Protein AF-A0A939RY23-F1 (afdb_monomer_lite)

Sequence (230 aa):
MSEILSWTFQPERAWYDGRAVAESVKTLAWRYSVCADPFPQTLTEREAGDALRQRIDSVTNELSDRVAFGGENLVVTQAMNQLRIQPFTTRRTSYIEGRTKDQQEWYAKKSQFNRNRSYTWRVILILTEILAVTLALGRLIGDWPVDLAGLLGAAIAAGAAWVAVKQYSPLASAYSVAAKELAIQADKLRGVDESSWSMVVADAEEAISREHTTWLASRTGLARRHNQTG

InterPro domains:
  IPR040884 SMODS and SLOG-associating 2TM effector domain 1 [PF18181] (95-215)
  IPR041116 SMODS and SLOG-associating 2TM effector domain 3 [NF033610] (3-103)
  IPR041116 SMODS and SLOG-associating 2TM effector domain 3 [PF18184] (2-92)

Structure (mmCIF, N/CA/C/O backbone):
data_AF-A0A939RY23-F1
#
_entry.id   AF-A0A939RY23-F1
#
loop_
_atom_site.group_PDB
_atom_site.id
_atom_site.type_symbol
_atom_site.label_atom_id
_atom_site.label_alt_id
_atom_site.label_comp_id
_atom_site.label_asym_id
_atom_site.label_entity_id
_atom_site.label_seq_id
_atom_site.pdbx_PDB_ins_code
_atom_site.Cartn_x
_atom_site.Cartn_y
_atom_site.Cartn_z
_atom_site.occupancy
_atom_site.B_iso_or_equiv
_atom_site.auth_seq_id
_atom_site.auth_comp_id
_atom_site.auth_asym_id
_atom_site.auth_atom_id
_atom_site.pdbx_PDB_model_num
ATOM 1 N N . MET A 1 1 ? -8.304 -6.877 -34.532 1.00 40.16 1 MET A N 1
ATOM 2 C CA . MET A 1 1 ? -8.873 -7.991 -33.730 1.00 40.16 1 MET A CA 1
ATOM 3 C C . MET A 1 1 ? -8.669 -7.809 -32.216 1.00 40.16 1 MET A C 1
ATOM 5 O O . MET A 1 1 ? -9.543 -8.213 -31.465 1.00 40.16 1 MET A O 1
ATOM 9 N N . SER A 1 2 ? -7.597 -7.136 -31.757 1.00 47.47 2 SER A N 1
ATOM 10 C CA . SER A 1 2 ? -7.386 -6.787 -30.332 1.00 47.47 2 SER A CA 1
ATOM 11 C C . SER A 1 2 ? -8.371 -5.746 -29.764 1.00 47.47 2 SER A C 1
ATOM 13 O O . SER A 1 2 ? -8.615 -5.745 -28.564 1.00 47.47 2 SER A O 1
ATOM 15 N N . GLU A 1 3 ? -8.951 -4.877 -30.600 1.00 42.81 3 GLU A N 1
ATOM 16 C CA . GLU A 1 3 ? -9.904 -3.831 -30.170 1.00 42.81 3 GLU A CA 1
ATOM 17 C C . GLU A 1 3 ? -11.344 -4.332 -29.977 1.00 42.81 3 GLU A C 1
ATOM 19 O O . GLU A 1 3 ? -12.119 -3.712 -29.262 1.00 42.81 3 GLU A O 1
ATOM 24 N N . ILE A 1 4 ? -11.713 -5.469 -30.576 1.00 48.19 4 ILE A N 1
ATOM 25 C CA . ILE A 1 4 ? -13.069 -6.035 -30.447 1.00 48.19 4 ILE A CA 1
ATOM 26 C C . ILE A 1 4 ? -13.176 -6.835 -29.134 1.00 48.19 4 ILE A C 1
ATOM 28 O O . ILE A 1 4 ? -14.196 -6.783 -28.455 1.00 48.19 4 ILE A O 1
ATOM 32 N N . LEU A 1 5 ? -12.090 -7.495 -28.708 1.00 41.91 5 LEU A N 1
ATOM 33 C CA . LEU A 1 5 ? -12.032 -8.237 -27.440 1.00 41.91 5 LEU A CA 1
ATOM 34 C C . LEU A 1 5 ? -12.050 -7.330 -26.196 1.00 41.91 5 LEU A C 1
ATOM 36 O O . LEU A 1 5 ? -12.628 -7.717 -25.181 1.00 41.91 5 LEU A O 1
ATOM 40 N N . SER A 1 6 ? -11.476 -6.122 -26.273 1.00 42.53 6 SER A N 1
ATOM 41 C CA . SER A 1 6 ? -11.464 -5.157 -25.158 1.00 42.53 6 SER A CA 1
ATOM 42 C C . SER A 1 6 ? -12.829 -4.512 -24.885 1.00 42.53 6 SER A C 1
ATOM 44 O O . SER A 1 6 ? -13.028 -3.915 -23.824 1.00 42.53 6 SER A O 1
ATOM 46 N N . TRP A 1 7 ? -13.776 -4.636 -25.820 1.00 44.03 7 TRP A N 1
ATOM 47 C CA . TRP A 1 7 ? -15.134 -4.112 -25.674 1.00 44.03 7 TRP A CA 1
ATOM 48 C C . TRP A 1 7 ? -16.077 -5.095 -24.977 1.00 44.03 7 TRP A C 1
ATOM 50 O O . TRP A 1 7 ? -16.951 -4.676 -24.224 1.00 44.03 7 TRP A O 1
ATOM 60 N N . THR A 1 8 ? -15.869 -6.398 -25.168 1.00 52.66 8 THR A N 1
ATOM 61 C CA . THR A 1 8 ? -16.740 -7.443 -24.607 1.00 52.66 8 THR A CA 1
ATOM 62 C C . THR A 1 8 ? -16.280 -7.973 -23.251 1.00 52.66 8 THR A C 1
ATOM 64 O O . THR A 1 8 ? -17.100 -8.474 -22.491 1.00 52.66 8 THR A O 1
ATOM 67 N N . PHE A 1 9 ? -14.997 -7.831 -22.905 1.00 52.34 9 PHE A N 1
ATOM 68 C CA . PHE A 1 9 ? -14.469 -8.213 -21.597 1.00 52.34 9 PHE A CA 1
ATOM 69 C C . PHE A 1 9 ? -13.519 -7.123 -21.102 1.00 52.34 9 PHE A C 1
ATOM 71 O O . PHE A 1 9 ? -12.523 -6.817 -21.752 1.00 52.34 9 PHE A O 1
ATOM 78 N N . GLN A 1 10 ? -13.802 -6.550 -19.931 1.00 57.84 10 GLN A N 1
ATOM 79 C CA . GLN A 1 10 ? -12.898 -5.629 -19.234 1.00 57.84 10 GLN A CA 1
ATOM 80 C C . GLN A 1 10 ? -12.240 -6.351 -18.047 1.00 57.84 10 GLN A C 1
ATOM 82 O O . GLN A 1 10 ? -12.510 -6.003 -16.894 1.00 57.84 10 GLN A O 1
ATOM 87 N N . PRO A 1 11 ? -11.382 -7.364 -18.290 1.00 65.69 11 PRO A N 1
ATOM 88 C CA . PRO A 1 11 ? -10.767 -8.151 -17.223 1.00 65.69 11 PRO A CA 1
ATOM 89 C C . PRO A 1 11 ? -9.916 -7.277 -16.296 1.00 65.69 11 PRO A C 1
ATOM 91 O O . PRO A 1 11 ? -9.838 -7.543 -15.102 1.00 65.69 11 PRO A O 1
ATOM 94 N N . GLU A 1 12 ? -9.339 -6.189 -16.815 1.00 68.12 12 GLU A N 1
ATOM 95 C CA . GLU A 1 12 ? -8.608 -5.205 -16.012 1.00 68.12 12 GLU A CA 1
ATOM 96 C C . GLU A 1 12 ? -9.505 -4.492 -14.995 1.00 68.12 12 GLU A C 1
ATOM 98 O O . GLU A 1 12 ? -9.076 -4.266 -13.864 1.00 68.12 12 GLU A O 1
ATOM 103 N N . ARG A 1 13 ? -10.753 -4.169 -15.369 1.00 68.75 13 ARG A N 1
ATOM 104 C CA . ARG A 1 13 ? -11.715 -3.540 -14.455 1.00 68.75 13 ARG A CA 1
ATOM 105 C C . ARG A 1 13 ? -12.245 -4.535 -13.434 1.00 68.75 13 ARG A C 1
ATOM 107 O O . ARG A 1 13 ? -12.280 -4.196 -12.265 1.00 68.75 13 ARG A O 1
ATOM 114 N N . ALA A 1 14 ? -12.553 -5.766 -13.838 1.00 70.75 14 ALA A N 1
ATOM 115 C CA . ALA A 1 14 ? -12.972 -6.812 -12.901 1.00 70.75 14 ALA A CA 1
ATOM 116 C C . ALA A 1 14 ? -11.868 -7.155 -11.880 1.00 70.75 14 ALA A C 1
ATOM 118 O O . ALA A 1 14 ? -12.134 -7.277 -10.686 1.00 70.75 14 ALA A O 1
ATOM 119 N N . TRP A 1 15 ? -10.608 -7.248 -12.323 1.00 73.25 15 TRP A N 1
ATOM 120 C CA . TRP A 1 15 ? -9.461 -7.430 -11.428 1.00 73.25 15 TRP A CA 1
ATOM 121 C C . TRP A 1 15 ? -9.279 -6.242 -10.472 1.00 73.25 15 TRP A C 1
ATOM 123 O O . TRP A 1 15 ? -8.970 -6.430 -9.295 1.00 73.25 15 TRP A O 1
ATOM 133 N N . TYR A 1 16 ? -9.485 -5.020 -10.969 1.00 72.75 16 TYR A N 1
ATOM 134 C CA . TYR A 1 16 ? -9.445 -3.801 -10.165 1.00 72.75 16 TYR A CA 1
ATOM 135 C C . TYR A 1 16 ? -10.552 -3.770 -9.106 1.00 72.75 16 TYR A C 1
ATOM 137 O O . TYR A 1 16 ? -10.242 -3.605 -7.926 1.00 72.75 16 TYR A O 1
ATOM 145 N N . ASP A 1 17 ? -11.802 -3.962 -9.523 1.00 76.94 17 ASP A N 1
ATOM 146 C CA . ASP A 1 17 ? -12.981 -3.974 -8.661 1.00 76.94 17 ASP A CA 1
ATOM 147 C C . ASP A 1 17 ? -12.790 -5.035 -7.558 1.00 76.94 17 ASP A C 1
ATOM 149 O O . ASP A 1 17 ? -12.940 -4.745 -6.372 1.00 76.94 17 ASP A O 1
ATOM 153 N N . GLY A 1 18 ? -12.298 -6.229 -7.916 1.00 80.25 18 GLY A N 1
ATOM 154 C CA . GLY A 1 18 ? -11.963 -7.281 -6.952 1.00 80.25 18 GLY A CA 1
ATOM 155 C C . GLY A 1 18 ? -10.857 -6.896 -5.960 1.00 80.25 18 GLY A C 1
ATOM 156 O O . GLY A 1 18 ? -10.970 -7.178 -4.765 1.00 80.25 18 GLY A O 1
ATOM 157 N N . ARG A 1 19 ? -9.792 -6.215 -6.410 1.00 82.06 19 ARG A N 1
ATOM 158 C CA . ARG A 1 19 ? -8.735 -5.715 -5.511 1.00 82.06 19 ARG A CA 1
ATOM 159 C C . ARG A 1 19 ? -9.274 -4.644 -4.560 1.00 82.06 19 ARG A C 1
ATOM 161 O O . ARG A 1 19 ? -8.900 -4.649 -3.391 1.00 82.06 19 ARG A O 1
ATOM 168 N N . ALA A 1 20 ? -10.117 -3.736 -5.050 1.00 81.69 20 ALA A N 1
ATOM 169 C CA . ALA A 1 20 ? -10.726 -2.697 -4.229 1.00 81.69 20 ALA A CA 1
ATOM 170 C C . ALA A 1 20 ? -11.585 -3.316 -3.116 1.00 81.69 20 ALA A C 1
ATOM 172 O O . ALA A 1 20 ? -11.387 -2.981 -1.950 1.00 81.69 20 ALA A O 1
ATOM 173 N N . VAL A 1 21 ? -12.430 -4.299 -3.452 1.00 84.19 21 VAL A N 1
ATOM 174 C CA . VAL A 1 21 ? -13.222 -5.059 -2.468 1.00 84.19 21 VAL A CA 1
ATOM 175 C C . VAL A 1 21 ? -12.325 -5.723 -1.435 1.00 84.19 21 VAL A C 1
ATOM 177 O O . VAL A 1 21 ? -12.548 -5.555 -0.239 1.00 84.19 21 VAL A O 1
ATOM 180 N N . ALA A 1 22 ? -11.291 -6.447 -1.868 1.00 85.88 22 ALA A N 1
ATOM 181 C CA . ALA A 1 22 ? -10.396 -7.147 -0.950 1.00 85.88 22 ALA A CA 1
ATOM 182 C C . ALA A 1 22 ? -9.725 -6.191 0.055 1.00 85.88 22 ALA A C 1
ATOM 184 O O . ALA A 1 22 ? -9.639 -6.504 1.244 1.00 85.88 22 ALA A O 1
ATOM 185 N N . GLU A 1 23 ? -9.289 -5.012 -0.396 1.00 86.62 23 GLU A N 1
ATOM 186 C CA . GLU A 1 23 ? -8.714 -3.990 0.484 1.00 86.62 23 GLU A CA 1
ATOM 187 C C . GLU A 1 23 ? -9.757 -3.395 1.438 1.00 86.62 23 GLU A C 1
ATOM 189 O O . GLU A 1 23 ? -9.484 -3.263 2.631 1.00 86.62 23 GLU A O 1
ATOM 194 N N . SER A 1 24 ? -10.977 -3.117 0.969 1.00 88.81 24 SER A N 1
ATOM 195 C CA . SER A 1 24 ? -12.076 -2.661 1.828 1.00 88.81 24 SER A CA 1
ATOM 196 C C . SER A 1 24 ? -12.431 -3.688 2.908 1.00 88.81 24 SER A C 1
ATOM 198 O O . SER A 1 24 ? -12.579 -3.323 4.076 1.00 88.81 24 SER A O 1
ATOM 200 N N . VAL A 1 25 ? -12.503 -4.977 2.557 1.00 90.25 25 VAL A N 1
ATOM 201 C CA . VAL A 1 25 ? -12.720 -6.068 3.519 1.00 90.25 25 VAL A CA 1
ATOM 202 C C . VAL A 1 25 ? -11.572 -6.134 4.529 1.00 90.25 25 VAL A C 1
ATOM 204 O O . VAL A 1 25 ? -11.824 -6.242 5.729 1.00 90.25 25 VAL A O 1
ATOM 207 N N . LYS A 1 26 ? -10.314 -5.999 4.083 1.00 91.69 26 LYS A N 1
ATOM 208 C CA . LYS A 1 26 ? -9.139 -5.973 4.970 1.00 91.69 26 LYS A CA 1
ATOM 209 C C . LYS A 1 26 ? -9.205 -4.810 5.966 1.00 91.69 26 LYS A C 1
ATOM 211 O O . LYS A 1 26 ? -8.986 -5.024 7.158 1.00 91.69 26 LYS A O 1
ATOM 216 N N . THR A 1 27 ? -9.546 -3.605 5.510 1.00 93.44 27 THR A N 1
ATOM 217 C CA . THR A 1 27 ? -9.751 -2.432 6.375 1.00 93.44 27 THR A CA 1
ATOM 218 C C . THR A 1 27 ? -10.861 -2.677 7.400 1.00 93.44 27 THR A C 1
ATOM 220 O O . THR A 1 27 ? -10.677 -2.408 8.588 1.00 93.44 27 THR A O 1
ATOM 223 N N . LEU A 1 28 ? -12.005 -3.221 6.976 1.00 93.81 28 LEU A N 1
ATOM 224 C CA . LEU A 1 28 ? -13.118 -3.527 7.879 1.00 93.81 28 LEU A CA 1
ATOM 225 C C . LEU A 1 28 ? -12.738 -4.584 8.926 1.00 93.81 28 LEU A C 1
ATOM 227 O O . LEU A 1 28 ? -13.057 -4.411 10.103 1.00 93.81 28 LEU A O 1
ATOM 231 N N . ALA A 1 29 ? -12.007 -5.627 8.529 1.00 94.38 29 ALA A N 1
ATOM 232 C CA . ALA A 1 29 ? -11.541 -6.675 9.433 1.00 94.38 29 ALA A CA 1
ATOM 233 C C . ALA A 1 29 ? -10.592 -6.132 10.513 1.00 94.38 29 ALA A C 1
ATOM 235 O O . ALA A 1 29 ? -10.735 -6.472 11.692 1.00 94.38 29 ALA A O 1
ATOM 236 N N . TRP A 1 30 ? -9.660 -5.244 10.149 1.00 96.06 30 TRP A N 1
ATOM 237 C CA . TRP A 1 30 ? -8.780 -4.597 11.125 1.00 96.06 30 TRP A CA 1
ATOM 238 C C . TRP A 1 30 ? -9.552 -3.693 12.078 1.00 96.06 30 TRP A C 1
ATOM 240 O O . TRP A 1 30 ? -9.410 -3.853 13.290 1.00 96.06 30 TRP A O 1
ATOM 250 N N . ARG A 1 31 ? -10.425 -2.819 11.558 1.00 95.56 31 ARG A N 1
ATOM 251 C CA . ARG A 1 31 ? -11.263 -1.920 12.375 1.00 95.56 31 ARG A CA 1
ATOM 252 C C . ARG A 1 31 ? -12.121 -2.699 13.373 1.00 95.56 31 ARG A C 1
ATOM 254 O O . ARG A 1 31 ? -12.170 -2.338 14.547 1.00 95.56 31 ARG A O 1
ATOM 261 N N . TYR A 1 32 ? -12.720 -3.806 12.931 1.00 95.75 32 TYR A N 1
ATOM 262 C CA . TYR A 1 32 ? -13.480 -4.718 13.787 1.00 95.75 32 TYR A CA 1
ATOM 263 C C . TYR A 1 32 ? -12.628 -5.288 14.928 1.00 95.75 32 TYR A C 1
ATOM 265 O O . TYR A 1 32 ? -13.021 -5.226 16.097 1.00 95.75 32 TYR A O 1
ATOM 273 N N . SER A 1 33 ? -11.449 -5.813 14.587 1.00 96.06 33 SER A N 1
ATOM 274 C CA . SER A 1 33 ? -10.579 -6.531 15.526 1.00 96.06 33 SER A CA 1
ATOM 275 C C . SER A 1 33 ? -9.992 -5.625 16.603 1.00 96.06 33 SER A C 1
ATOM 277 O O . SER A 1 33 ? -9.684 -6.083 17.697 1.00 96.06 33 SER A O 1
ATOM 279 N N . VAL A 1 34 ? -9.826 -4.335 16.307 1.00 96.44 34 VAL A N 1
ATOM 280 C CA . VAL A 1 34 ? -9.180 -3.374 17.214 1.00 96.44 34 VAL A CA 1
ATOM 281 C C . VAL A 1 34 ? -10.179 -2.452 17.910 1.00 96.44 34 VAL A C 1
ATOM 283 O O . VAL A 1 34 ? -9.763 -1.524 18.600 1.00 96.44 34 VAL A O 1
ATOM 286 N N . CYS A 1 35 ? -11.479 -2.710 17.759 1.00 95.38 35 CYS A N 1
ATOM 287 C CA . CYS A 1 35 ? -12.579 -1.888 18.274 1.00 95.38 35 CYS A CA 1
ATOM 288 C C . CYS A 1 35 ? -12.550 -0.425 17.804 1.00 95.38 35 CYS A C 1
ATOM 290 O O . CYS A 1 35 ? -12.893 0.472 18.572 1.00 95.38 35 CYS A O 1
ATOM 292 N N . ALA A 1 36 ? -12.115 -0.175 16.570 1.00 94.19 36 ALA A N 1
ATOM 293 C CA . ALA A 1 36 ? -12.240 1.144 15.965 1.00 94.19 36 ALA A CA 1
ATOM 294 C C . ALA A 1 36 ? -13.631 1.303 15.347 1.00 94.19 36 ALA A C 1
ATOM 296 O O . ALA A 1 36 ? -14.255 0.317 14.942 1.00 94.19 36 ALA A O 1
ATOM 297 N N . ASP A 1 37 ? -14.095 2.544 15.213 1.00 91.38 37 ASP A N 1
ATOM 298 C CA . ASP A 1 37 ? -15.320 2.859 14.476 1.00 91.38 37 ASP A CA 1
ATOM 299 C C . ASP A 1 37 ? -15.289 2.156 13.123 1.00 91.38 37 ASP A C 1
ATOM 301 O O . ASP A 1 37 ? -14.228 2.116 12.501 1.00 91.38 37 ASP A O 1
ATOM 305 N N . PRO A 1 38 ? -16.400 1.602 12.628 1.00 92.19 38 PRO A N 1
ATOM 306 C CA . PRO A 1 38 ? -17.751 1.652 13.186 1.00 92.19 38 PRO A CA 1
ATOM 307 C C . PRO A 1 38 ? -18.045 0.540 14.215 1.00 92.19 38 PRO A C 1
ATOM 309 O O . PRO A 1 38 ? -19.210 0.259 14.478 1.00 92.19 38 PRO A O 1
ATOM 312 N N . PHE A 1 39 ? -17.023 -0.119 14.769 1.00 94.31 39 PHE A N 1
ATOM 313 C CA . PHE A 1 39 ? -17.151 -1.280 15.655 1.00 94.31 39 PHE A CA 1
ATOM 314 C C . PHE A 1 39 ? -16.633 -0.991 17.077 1.00 94.31 39 PHE A C 1
ATOM 316 O O . PHE A 1 39 ? -15.754 -1.719 17.554 1.00 94.31 39 PHE A O 1
ATOM 323 N N . PRO A 1 40 ? -17.139 0.044 17.777 1.00 93.12 40 PRO A N 1
ATOM 324 C CA . PRO A 1 40 ? -16.629 0.422 19.092 1.00 93.12 40 PRO A CA 1
ATOM 325 C C . PRO A 1 40 ? -16.764 -0.728 20.095 1.00 93.12 40 PRO A C 1
ATOM 327 O O . PRO A 1 40 ? -17.579 -1.637 19.920 1.00 93.12 40 PRO A O 1
ATOM 330 N N . GLN A 1 41 ? -15.972 -0.692 21.168 1.00 90.44 41 GLN A N 1
ATOM 331 C CA . GLN A 1 41 ? -15.961 -1.743 22.195 1.00 90.44 41 GLN A CA 1
ATOM 332 C C . GLN A 1 41 ? -17.305 -1.887 22.934 1.00 90.44 41 GLN A C 1
ATOM 334 O O . GLN A 1 41 ? -17.566 -2.924 23.533 1.00 90.44 41 GLN A O 1
ATOM 339 N N . THR A 1 42 ? -18.172 -0.874 22.865 1.00 91.50 42 THR A N 1
ATOM 340 C CA . THR A 1 42 ? -19.527 -0.898 23.435 1.00 91.50 42 THR A CA 1
ATOM 341 C C . THR A 1 42 ? -20.457 -1.903 22.755 1.00 91.50 42 THR A C 1
ATOM 343 O O . THR A 1 42 ? -21.429 -2.323 23.376 1.00 91.50 42 THR A O 1
ATOM 346 N N . LEU A 1 43 ? -20.170 -2.302 21.510 1.00 92.44 43 LEU A N 1
ATOM 347 C CA . LEU A 1 43 ? -20.930 -3.337 20.813 1.00 92.44 43 LEU A CA 1
ATOM 348 C C . LEU A 1 43 ? -20.521 -4.726 21.292 1.00 92.44 43 LEU A C 1
ATOM 350 O O . LEU A 1 43 ? -19.327 -5.055 21.329 1.00 92.44 43 LEU A O 1
ATOM 354 N N . THR A 1 44 ? -21.521 -5.569 21.541 1.00 92.31 44 THR A N 1
ATOM 355 C CA . THR A 1 44 ? -21.305 -6.998 21.771 1.00 92.31 44 THR A CA 1
ATOM 356 C C . THR A 1 44 ? -20.640 -7.648 20.554 1.00 92.31 44 THR A C 1
ATOM 358 O O . THR A 1 44 ? -20.732 -7.155 19.428 1.00 92.31 44 THR A O 1
ATOM 361 N N . GLU A 1 45 ? -19.977 -8.788 20.760 1.00 89.56 45 GLU A N 1
ATOM 362 C CA . GLU A 1 45 ? -19.364 -9.563 19.670 1.00 89.56 45 GLU A CA 1
ATOM 363 C C . GLU A 1 45 ? -20.368 -9.866 18.547 1.00 89.56 45 GLU A C 1
ATOM 365 O O . GLU A 1 45 ? -20.049 -9.718 17.367 1.00 89.56 45 GLU A O 1
ATOM 370 N N . ARG A 1 46 ? -21.608 -10.213 18.913 1.00 89.44 46 ARG A N 1
ATOM 371 C CA . ARG A 1 46 ? -22.681 -10.495 17.957 1.00 89.44 46 ARG A CA 1
ATOM 372 C C . ARG A 1 46 ? -23.051 -9.258 17.138 1.00 89.44 46 ARG A C 1
ATOM 374 O O . ARG A 1 46 ? -23.039 -9.337 15.916 1.00 89.44 46 ARG A O 1
ATOM 381 N N . GLU A 1 47 ? -23.313 -8.124 17.788 1.00 92.94 47 GLU A N 1
ATOM 382 C CA . GLU A 1 47 ? -23.687 -6.874 17.105 1.00 92.94 47 GLU A CA 1
ATOM 383 C C . GLU A 1 47 ? -22.573 -6.358 16.193 1.00 92.94 47 GLU A C 1
ATOM 385 O O . GLU A 1 47 ? -22.827 -5.968 15.055 1.00 92.94 47 GLU A O 1
ATOM 390 N N . ALA A 1 48 ? -21.324 -6.385 16.664 1.00 92.81 48 ALA A N 1
ATOM 391 C CA . ALA A 1 48 ? -20.182 -5.984 15.853 1.00 92.81 48 ALA A CA 1
ATOM 392 C C . ALA A 1 48 ? -19.988 -6.932 14.657 1.00 92.81 48 ALA A C 1
ATOM 394 O O . ALA A 1 48 ? -19.665 -6.478 13.559 1.00 92.81 48 ALA A O 1
ATOM 395 N N . GLY A 1 49 ? -20.189 -8.240 14.858 1.00 91.06 49 GLY A N 1
ATOM 396 C CA . GLY A 1 49 ? -20.092 -9.244 13.803 1.00 91.06 49 GLY A CA 1
ATOM 397 C C . GLY A 1 49 ? -21.192 -9.097 12.750 1.00 91.06 49 GLY A C 1
ATOM 398 O O . GLY A 1 49 ? -20.908 -9.192 11.556 1.00 91.06 49 GLY A O 1
ATOM 399 N N . ASP A 1 50 ? -22.425 -8.812 13.177 1.00 89.88 50 ASP A N 1
ATOM 400 C CA . ASP A 1 50 ? -23.558 -8.511 12.295 1.00 89.88 50 ASP A CA 1
ATOM 401 C C . ASP A 1 50 ? -23.291 -7.238 11.479 1.00 89.88 50 ASP A C 1
ATOM 403 O O . ASP A 1 50 ? -23.428 -7.241 10.255 1.00 89.88 50 ASP A O 1
ATOM 407 N N . ALA A 1 51 ? -22.804 -6.176 12.128 1.00 91.25 51 ALA A N 1
ATOM 408 C CA . ALA A 1 51 ? -22.430 -4.934 11.455 1.00 91.25 51 ALA A CA 1
ATOM 409 C C . ALA A 1 51 ? -21.280 -5.130 10.451 1.00 91.25 51 ALA A C 1
ATOM 411 O O . ALA A 1 51 ? -21.250 -4.477 9.404 1.00 91.25 51 ALA A O 1
ATOM 412 N N . LEU A 1 52 ? -20.317 -6.011 10.753 1.00 91.31 52 LEU A N 1
ATOM 413 C CA . LEU A 1 52 ? -19.213 -6.318 9.844 1.00 91.31 52 LEU A CA 1
ATOM 414 C C . LEU A 1 52 ? -19.725 -7.035 8.593 1.00 91.31 52 LEU A C 1
ATOM 416 O O . LEU A 1 52 ? -19.376 -6.627 7.485 1.00 91.31 52 LEU A O 1
ATOM 420 N N . ARG A 1 53 ? -20.573 -8.057 8.771 1.00 88.81 53 ARG A N 1
ATOM 421 C CA . ARG A 1 53 ? -21.222 -8.779 7.667 1.00 88.81 53 ARG A CA 1
ATOM 422 C C . ARG A 1 53 ? -21.999 -7.825 6.773 1.00 88.81 53 ARG A C 1
ATOM 424 O O . ARG A 1 53 ? -21.694 -7.738 5.593 1.00 88.81 53 ARG A O 1
ATOM 431 N N . GLN A 1 54 ? -22.878 -7.008 7.354 1.00 88.50 54 GLN A N 1
ATOM 432 C CA . GLN A 1 54 ? -23.682 -6.043 6.602 1.00 88.50 54 GLN A CA 1
ATOM 433 C C . GLN A 1 54 ? -22.825 -5.081 5.765 1.00 88.50 54 GLN A C 1
ATOM 435 O O . GLN A 1 54 ? -23.172 -4.741 4.636 1.00 88.50 54 GLN A O 1
ATOM 440 N N . ARG A 1 55 ? -21.691 -4.621 6.304 1.00 89.75 55 ARG A N 1
ATOM 441 C CA . ARG A 1 55 ? -20.787 -3.719 5.577 1.00 89.75 55 ARG A CA 1
ATOM 442 C C . ARG A 1 55 ? -20.030 -4.424 4.461 1.00 89.75 55 ARG A C 1
ATOM 444 O O . ARG A 1 55 ? -19.833 -3.823 3.410 1.00 89.75 55 ARG A O 1
ATOM 451 N N . ILE A 1 56 ? -19.615 -5.668 4.671 1.00 87.56 56 ILE A N 1
ATOM 452 C CA . ILE A 1 56 ? -18.975 -6.472 3.625 1.00 87.56 56 ILE A CA 1
ATOM 453 C C . ILE A 1 56 ? -19.979 -6.798 2.520 1.00 87.56 56 ILE A C 1
ATOM 455 O O . ILE A 1 56 ? -19.642 -6.646 1.347 1.00 87.56 56 ILE A O 1
ATOM 459 N N . ASP A 1 57 ? -21.220 -7.119 2.874 1.00 84.38 57 ASP A N 1
ATOM 460 C CA . ASP A 1 57 ? -22.313 -7.298 1.919 1.00 84.38 57 ASP A CA 1
ATOM 461 C C . ASP A 1 57 ? -22.564 -6.008 1.131 1.00 84.38 57 ASP A C 1
ATOM 463 O O . ASP A 1 57 ? -22.695 -6.049 -0.083 1.00 84.38 57 ASP A O 1
ATOM 467 N N . SER A 1 58 ? -22.553 -4.836 1.775 1.00 84.75 58 SER A N 1
ATOM 468 C CA . SER A 1 58 ? -22.682 -3.551 1.069 1.00 84.75 58 SER A CA 1
ATOM 469 C C . SER A 1 58 ? -21.566 -3.344 0.040 1.00 84.75 58 SER A C 1
ATOM 471 O O . SER A 1 58 ? -21.843 -3.024 -1.111 1.00 84.75 58 SER A O 1
ATOM 473 N N . VAL A 1 59 ? -20.308 -3.562 0.436 1.00 82.88 59 VAL A N 1
ATOM 474 C CA . VAL A 1 59 ? -19.136 -3.365 -0.437 1.00 82.88 59 VAL A CA 1
ATOM 475 C C . VAL A 1 59 ? -19.112 -4.372 -1.591 1.00 82.88 59 VAL A C 1
ATOM 477 O O . VAL A 1 59 ? -18.694 -4.045 -2.699 1.00 82.88 59 VAL A O 1
ATOM 480 N N . THR A 1 60 ? -19.543 -5.608 -1.344 1.00 79.00 60 THR A N 1
ATOM 481 C CA . THR A 1 60 ? -19.590 -6.659 -2.370 1.00 79.00 60 THR A CA 1
ATOM 482 C C . THR A 1 60 ? -20.791 -6.493 -3.298 1.00 79.00 60 THR A C 1
ATOM 484 O O . THR A 1 60 ? -20.634 -6.656 -4.506 1.00 79.00 60 THR A O 1
ATOM 487 N N . ASN A 1 61 ? -21.958 -6.092 -2.782 1.00 75.00 61 ASN A N 1
ATOM 488 C CA . ASN A 1 61 ? -23.168 -5.856 -3.573 1.00 75.00 61 ASN A CA 1
ATOM 489 C C . ASN A 1 61 ? -23.020 -4.687 -4.546 1.00 75.00 61 ASN A C 1
ATOM 491 O O . ASN A 1 61 ? -23.485 -4.808 -5.678 1.00 75.00 61 ASN A O 1
ATOM 495 N N . GLU A 1 62 ? -22.301 -3.624 -4.168 1.00 72.25 62 GLU A N 1
ATOM 496 C CA . GLU A 1 62 ? -21.927 -2.528 -5.081 1.00 72.25 62 GLU A CA 1
ATOM 497 C C . GLU A 1 62 ? -21.192 -3.020 -6.347 1.00 72.25 62 GLU A C 1
ATOM 499 O O . GLU A 1 62 ? -21.162 -2.322 -7.361 1.00 72.25 62 GLU A O 1
ATOM 504 N N . LEU A 1 63 ? -20.615 -4.228 -6.310 1.00 66.62 63 LEU A N 1
ATOM 505 C CA . LEU A 1 63 ? -19.791 -4.813 -7.371 1.00 66.62 63 LEU A CA 1
ATOM 506 C C . LEU A 1 63 ? -20.261 -6.219 -7.808 1.00 66.62 63 LEU A C 1
ATOM 508 O O . LEU A 1 63 ? -19.603 -6.868 -8.628 1.00 66.62 63 LEU A O 1
ATOM 512 N N . SER A 1 64 ? -21.410 -6.676 -7.296 1.00 57.88 64 SER A N 1
ATOM 513 C CA . SER A 1 64 ? -21.935 -8.045 -7.451 1.00 57.88 64 SER A CA 1
ATOM 514 C C . SER A 1 64 ? -22.309 -8.412 -8.888 1.00 57.88 64 SER A C 1
ATOM 516 O O . SER A 1 64 ? -22.131 -9.561 -9.287 1.00 57.88 64 SER A O 1
ATOM 518 N N . ASP A 1 65 ? -22.690 -7.432 -9.712 1.00 59.19 65 ASP A N 1
ATOM 519 C CA . ASP A 1 65 ? -22.950 -7.629 -11.146 1.00 59.19 65 ASP A CA 1
ATOM 520 C C . ASP A 1 65 ? -21.697 -8.065 -11.936 1.00 59.19 65 ASP A C 1
ATOM 522 O O . ASP A 1 65 ? -21.787 -8.426 -13.111 1.00 59.19 65 ASP A O 1
ATOM 526 N N . ARG A 1 66 ? -20.501 -7.997 -11.327 1.00 55.84 66 ARG A N 1
ATOM 527 C CA . ARG A 1 66 ? -19.209 -8.179 -12.013 1.00 55.84 66 ARG A CA 1
ATOM 528 C C . ARG A 1 66 ? -18.306 -9.242 -11.398 1.00 55.84 66 ARG A C 1
ATOM 530 O O . ARG A 1 66 ? -17.381 -9.695 -12.075 1.00 55.84 66 ARG A O 1
ATOM 537 N N . VAL A 1 67 ? -18.535 -9.631 -10.142 1.00 56.06 67 VAL A N 1
ATOM 538 C CA . VAL A 1 67 ? -17.677 -10.563 -9.396 1.00 56.06 67 VAL A CA 1
ATOM 539 C C . VAL A 1 67 ? -18.545 -11.553 -8.619 1.00 56.06 67 VAL A C 1
ATOM 541 O O . VAL A 1 67 ? -19.326 -11.162 -7.759 1.00 56.06 67 VAL A O 1
ATOM 544 N N . ALA A 1 68 ? -18.392 -12.849 -8.902 1.00 54.38 68 ALA A N 1
ATOM 545 C CA . ALA A 1 68 ? -19.048 -13.905 -8.136 1.00 54.38 68 ALA A CA 1
ATOM 546 C C . ALA A 1 68 ? -18.317 -14.115 -6.800 1.00 54.38 68 ALA A C 1
ATOM 548 O O . ALA A 1 68 ? -17.164 -14.550 -6.779 1.00 54.38 68 ALA A O 1
ATOM 549 N N . PHE A 1 69 ? -18.988 -13.826 -5.687 1.00 58.12 69 PHE A N 1
ATOM 550 C CA . PHE A 1 69 ? -18.483 -14.107 -4.345 1.00 58.12 69 PHE A CA 1
ATOM 551 C C . PHE A 1 69 ? -19.038 -15.456 -3.875 1.00 58.12 69 PHE A C 1
ATOM 553 O O . PHE A 1 69 ? -20.240 -15.608 -3.677 1.00 58.12 69 PHE A O 1
ATOM 560 N N . GLY A 1 70 ? -18.172 -16.461 -3.741 1.00 47.56 70 GLY A N 1
ATOM 561 C CA . GLY A 1 70 ? -18.536 -17.770 -3.199 1.00 47.56 70 GLY A CA 1
ATOM 562 C C . GLY A 1 70 ? -18.124 -17.881 -1.735 1.00 47.56 70 GLY A C 1
ATOM 563 O O . GLY A 1 70 ? -16.930 -17.867 -1.446 1.00 47.56 70 GLY A O 1
ATOM 564 N N . GLY A 1 71 ? -19.082 -18.023 -0.819 1.00 49.88 71 GLY A N 1
ATOM 565 C CA . GLY A 1 71 ? -18.780 -18.439 0.551 1.00 49.88 71 GLY A CA 1
ATOM 566 C C . GLY A 1 71 ? -19.844 -18.066 1.574 1.00 49.88 71 GLY A C 1
ATOM 567 O O . GLY A 1 71 ? -19.952 -16.911 1.973 1.00 49.88 71 GLY A O 1
ATOM 568 N N . GLU A 1 72 ? -20.571 -19.069 2.064 1.00 49.81 72 GLU A N 1
ATOM 569 C CA . GLU A 1 72 ? -21.334 -18.955 3.303 1.00 49.81 72 GLU A CA 1
ATOM 570 C C . GLU A 1 72 ? -20.386 -18.893 4.524 1.00 49.81 72 GLU A C 1
ATOM 572 O O . GLU A 1 72 ? -19.515 -19.739 4.716 1.00 49.81 72 GLU A O 1
ATOM 577 N N . ASN A 1 73 ? -20.646 -17.914 5.396 1.00 51.91 73 ASN A N 1
ATOM 578 C CA . ASN A 1 73 ? -20.628 -18.038 6.860 1.00 51.91 73 ASN A CA 1
ATOM 579 C C . ASN A 1 73 ? -19.371 -17.905 7.739 1.00 51.91 73 ASN A C 1
ATOM 581 O O . ASN A 1 73 ? -19.527 -18.106 8.939 1.00 51.91 73 ASN A O 1
ATOM 585 N N . LEU A 1 74 ? -18.199 -17.424 7.304 1.00 55.53 74 LEU A N 1
ATOM 586 C CA . LEU A 1 74 ? -17.157 -17.010 8.281 1.00 55.53 74 LEU A CA 1
ATOM 587 C C . LEU A 1 74 ? -16.398 -15.736 7.882 1.00 55.53 74 LEU A C 1
ATOM 589 O O . LEU A 1 74 ? -15.180 -15.719 7.740 1.00 55.53 74 LEU A O 1
ATOM 593 N N . VAL A 1 75 ? -17.137 -14.634 7.749 1.00 70.88 75 VAL A N 1
ATOM 594 C CA . VAL A 1 75 ? -16.568 -13.280 7.616 1.00 70.88 75 VAL A CA 1
ATOM 595 C C . VAL A 1 75 ? -15.771 -12.865 8.866 1.00 70.88 75 VAL A C 1
ATOM 597 O O . VAL A 1 75 ? -14.776 -12.149 8.775 1.00 70.88 75 VAL A O 1
ATOM 600 N N . VAL A 1 76 ? -16.205 -13.324 10.042 1.00 84.56 76 VAL A N 1
ATOM 601 C CA . VAL A 1 76 ? -15.551 -13.057 11.327 1.00 84.56 76 VAL A CA 1
ATOM 602 C C . VAL A 1 76 ? -14.722 -14.278 11.710 1.00 84.56 76 VAL A C 1
ATOM 604 O O . VAL A 1 76 ? -15.268 -15.362 11.906 1.00 84.56 76 VAL A O 1
ATOM 607 N N . THR A 1 77 ? -13.408 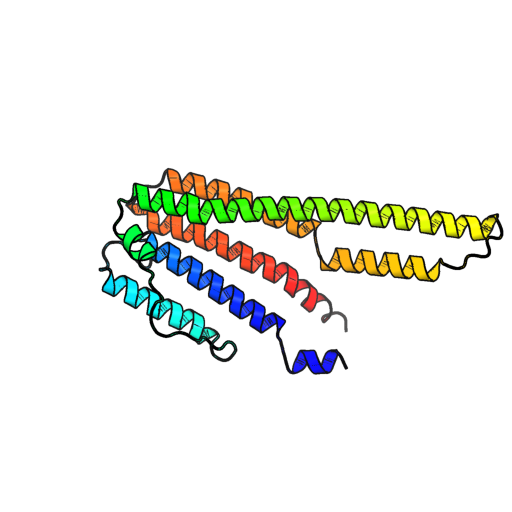-14.107 11.841 1.00 89.81 77 THR A N 1
ATOM 608 C CA . THR A 1 77 ? -12.515 -15.193 12.269 1.00 89.81 77 THR A CA 1
ATOM 609 C C . THR A 1 77 ? -12.349 -15.221 13.790 1.00 89.81 77 THR A C 1
ATOM 611 O O . THR A 1 77 ? -12.469 -14.198 14.466 1.00 89.81 77 THR A O 1
ATOM 614 N N . GLN A 1 78 ? -11.991 -16.386 14.340 1.00 90.81 78 GLN A N 1
ATOM 615 C CA . GLN A 1 78 ? -11.708 -16.532 15.773 1.00 90.81 78 GLN A CA 1
ATOM 616 C C . GLN A 1 78 ? -10.599 -15.577 16.247 1.00 90.81 78 GLN A C 1
ATOM 618 O O . GLN A 1 78 ? -10.718 -14.985 17.317 1.00 90.81 78 GLN A O 1
ATOM 623 N N . ALA A 1 79 ? -9.552 -15.380 15.439 1.00 92.81 79 ALA A N 1
ATOM 624 C CA . ALA A 1 79 ? -8.451 -14.471 15.759 1.00 92.81 79 ALA A CA 1
ATOM 625 C C . ALA A 1 79 ? -8.920 -13.011 15.896 1.00 92.81 79 ALA A C 1
ATOM 627 O O . ALA A 1 79 ? -8.445 -12.288 16.771 1.00 92.81 79 ALA A O 1
ATOM 628 N N . MET A 1 80 ? -9.890 -12.588 15.077 1.00 94.81 80 MET A N 1
ATOM 629 C CA . MET A 1 80 ? -10.476 -11.246 15.163 1.00 94.81 80 MET A CA 1
ATOM 630 C C . MET A 1 80 ? -11.221 -11.052 16.489 1.00 94.81 80 MET A C 1
ATOM 632 O O . MET A 1 80 ? -11.026 -10.036 17.154 1.00 94.81 80 MET A O 1
ATOM 636 N N . ASN A 1 81 ? -12.016 -12.040 16.914 1.00 94.38 81 ASN A N 1
ATOM 637 C CA . ASN A 1 81 ? -12.741 -11.984 18.192 1.00 94.38 81 ASN A CA 1
ATOM 638 C C . ASN A 1 81 ? -11.786 -12.031 19.386 1.00 94.38 81 ASN A C 1
ATOM 640 O O . ASN A 1 81 ? -11.938 -11.263 20.333 1.00 94.38 81 ASN A O 1
ATOM 644 N N . GLN A 1 82 ? -10.754 -12.875 19.310 1.00 95.50 82 GLN A N 1
ATOM 645 C CA . GLN A 1 82 ? -9.718 -12.962 20.336 1.00 95.50 82 GLN A CA 1
ATOM 646 C C . GLN A 1 82 ? -8.965 -11.647 20.516 1.00 95.50 82 GLN A C 1
ATOM 648 O O . GLN A 1 82 ? -8.684 -11.285 21.656 1.00 95.50 82 GLN A O 1
ATOM 653 N N . LEU A 1 83 ? -8.646 -10.937 19.426 1.00 96.62 83 LEU A N 1
ATOM 654 C CA . LEU A 1 83 ? -7.993 -9.631 19.500 1.00 96.62 83 LEU A CA 1
ATOM 655 C C . LEU A 1 83 ? -8.940 -8.559 20.054 1.00 96.62 83 LEU A C 1
ATOM 657 O O . LEU A 1 83 ? -8.525 -7.745 20.875 1.00 96.62 83 LEU A O 1
ATOM 661 N N . ARG A 1 84 ? -10.219 -8.597 19.667 1.00 95.25 84 ARG A N 1
ATOM 662 C CA . ARG A 1 84 ? -11.240 -7.620 20.075 1.00 95.25 84 ARG A CA 1
ATOM 663 C C . ARG A 1 84 ? -11.421 -7.531 21.592 1.00 95.25 84 ARG A C 1
ATOM 665 O O . ARG A 1 84 ? -11.614 -6.440 22.119 1.00 95.25 84 ARG A O 1
ATOM 672 N N . ILE A 1 85 ? -11.325 -8.660 22.294 1.00 95.56 85 ILE A N 1
ATOM 673 C CA . ILE A 1 85 ? -11.465 -8.717 23.759 1.00 95.56 85 ILE A CA 1
ATOM 674 C C . ILE A 1 85 ? -10.177 -8.363 24.518 1.00 95.56 85 ILE A C 1
ATOM 676 O O . ILE A 1 85 ? -10.183 -8.331 25.747 1.00 95.56 85 ILE A O 1
ATOM 680 N N . GLN A 1 86 ? -9.064 -8.115 23.819 1.00 97.25 86 GLN A N 1
ATOM 681 C CA . GLN A 1 86 ? -7.806 -7.768 24.473 1.00 97.25 86 GLN A CA 1
ATOM 682 C C . GLN A 1 86 ? -7.821 -6.342 25.044 1.00 97.25 86 GLN A C 1
ATOM 684 O O . GLN A 1 86 ? -8.534 -5.462 24.537 1.00 97.25 86 GLN A O 1
ATOM 689 N N . PRO A 1 87 ? -6.960 -6.068 26.046 1.00 96.19 87 PRO A N 1
ATOM 690 C CA . PRO A 1 87 ? -6.700 -4.712 26.507 1.00 96.19 87 PRO A CA 1
ATOM 691 C C . PRO A 1 87 ? -6.313 -3.780 25.355 1.00 96.19 87 PRO A C 1
ATOM 693 O O . PRO A 1 87 ? -5.684 -4.196 24.376 1.00 96.19 87 PRO A O 1
ATOM 696 N N . PHE A 1 88 ? -6.644 -2.497 25.499 1.00 96.06 88 PHE A N 1
ATOM 697 C CA . PHE A 1 88 ? -6.374 -1.468 24.495 1.00 96.06 88 PHE A CA 1
ATOM 698 C C . PHE A 1 88 ? -4.921 -1.462 24.006 1.00 96.06 88 PHE A C 1
ATOM 700 O O . PHE A 1 88 ? -4.666 -1.436 22.804 1.00 96.06 88 PHE A O 1
ATOM 707 N N . THR A 1 89 ? -3.959 -1.554 24.924 1.00 95.81 89 THR A N 1
ATOM 708 C CA . THR A 1 89 ? -2.525 -1.557 24.603 1.00 95.81 89 THR A CA 1
ATOM 709 C C . THR A 1 89 ? -2.131 -2.722 23.693 1.00 95.81 89 THR A C 1
ATOM 711 O O . THR A 1 89 ? -1.340 -2.533 22.764 1.00 95.81 89 THR A O 1
ATOM 714 N N . THR A 1 90 ? -2.718 -3.902 23.907 1.00 96.88 90 THR A N 1
ATOM 715 C CA . THR A 1 90 ? -2.521 -5.088 23.066 1.00 96.88 90 THR A CA 1
ATOM 716 C C . THR A 1 90 ? -3.144 -4.879 21.691 1.00 96.88 90 THR A C 1
ATOM 718 O O . THR A 1 90 ? -2.441 -5.017 20.693 1.00 96.88 90 THR A O 1
ATOM 721 N N . ARG A 1 91 ? -4.417 -4.454 21.619 1.00 96.62 91 ARG A N 1
ATOM 722 C CA . ARG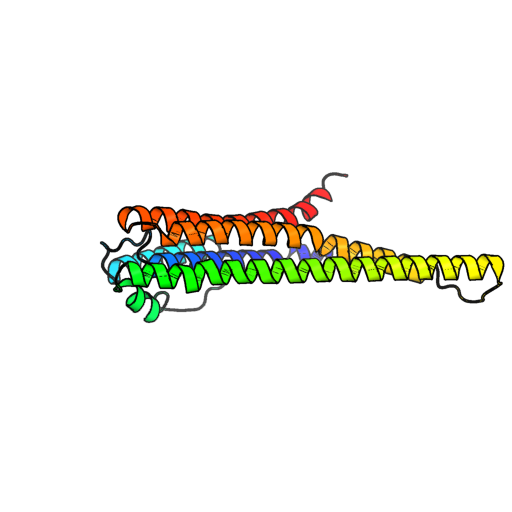 A 1 91 ? -5.099 -4.146 20.344 1.00 96.62 91 ARG A CA 1
ATOM 723 C C . ARG A 1 91 ? -4.318 -3.134 19.509 1.00 96.62 91 ARG A C 1
ATOM 725 O O . ARG A 1 91 ? -4.082 -3.355 18.322 1.00 96.62 91 ARG A O 1
ATOM 732 N N . ARG A 1 92 ? -3.864 -2.059 20.153 1.00 96.94 92 ARG A N 1
ATOM 733 C CA . ARG A 1 92 ? -3.058 -0.995 19.551 1.00 96.94 92 ARG A CA 1
ATOM 734 C C . ARG A 1 92 ? -1.748 -1.525 18.985 1.00 96.94 92 ARG A C 1
ATOM 736 O O . ARG A 1 92 ? -1.427 -1.259 17.831 1.00 96.94 92 ARG A O 1
ATOM 743 N N . THR A 1 93 ? -1.007 -2.301 19.771 1.00 96.88 93 THR A N 1
ATOM 744 C CA . THR A 1 93 ? 0.277 -2.865 19.332 1.00 96.88 93 THR A CA 1
ATOM 745 C C . THR A 1 93 ? 0.079 -3.847 18.176 1.00 96.88 93 THR A C 1
ATOM 747 O O . THR A 1 93 ? 0.781 -3.751 17.173 1.00 96.88 93 THR A O 1
ATOM 750 N N . SER A 1 94 ? -0.924 -4.728 18.253 1.00 97.25 94 SER A N 1
ATOM 751 C CA . SER A 1 94 ? -1.250 -5.664 17.170 1.00 97.25 94 SER A CA 1
ATOM 752 C C . SER A 1 94 ? -1.622 -4.953 15.869 1.00 97.25 94 SER A C 1
ATOM 754 O O . SER A 1 94 ? -1.190 -5.386 14.805 1.00 97.25 94 SER A O 1
ATOM 756 N N . TYR A 1 95 ? -2.371 -3.848 15.938 1.00 97.38 95 TYR A N 1
ATOM 757 C CA . TYR A 1 95 ? -2.675 -3.019 14.771 1.00 97.38 95 TYR A CA 1
ATOM 758 C C . TYR A 1 95 ? -1.418 -2.370 14.183 1.00 97.38 95 TYR A C 1
ATOM 760 O O . TYR A 1 95 ? -1.155 -2.471 12.988 1.00 97.38 95 TYR A O 1
ATOM 768 N N . ILE A 1 96 ? -0.602 -1.725 15.019 1.00 96.81 96 ILE A N 1
ATOM 769 C CA . ILE A 1 96 ? 0.593 -1.016 14.550 1.00 96.81 96 ILE A CA 1
ATOM 770 C C . ILE A 1 96 ? 1.563 -1.981 13.867 1.00 96.81 96 ILE A C 1
ATOM 772 O O . ILE A 1 96 ? 2.039 -1.678 12.775 1.00 96.81 96 ILE A O 1
ATOM 776 N N . GLU A 1 97 ? 1.843 -3.130 14.482 1.00 96.31 97 GLU A N 1
ATOM 777 C CA . GLU A 1 97 ? 2.788 -4.106 13.935 1.00 96.31 97 GLU A CA 1
ATOM 778 C C . GLU A 1 97 ? 2.189 -4.879 12.751 1.00 96.31 97 GLU A C 1
ATOM 780 O O . GLU A 1 97 ? 2.808 -4.966 11.694 1.00 96.31 97 GLU A O 1
ATOM 785 N N . GLY A 1 98 ? 0.969 -5.405 12.898 1.00 95.00 98 GLY A N 1
ATOM 786 C CA . GLY A 1 98 ? 0.363 -6.308 11.917 1.00 95.00 98 GLY A CA 1
ATOM 787 C C . GLY A 1 98 ? -0.299 -5.621 10.723 1.00 95.00 98 GLY A C 1
ATOM 788 O O . GLY A 1 98 ? -0.521 -6.267 9.700 1.00 95.00 98 GLY A O 1
ATOM 789 N N . ARG A 1 99 ? -0.624 -4.327 10.832 1.00 94.94 99 ARG A N 1
ATOM 790 C CA . ARG A 1 99 ? -1.314 -3.574 9.777 1.00 94.94 99 ARG A CA 1
ATOM 791 C C . ARG A 1 99 ? -0.495 -2.403 9.268 1.00 94.94 99 ARG A C 1
ATOM 793 O O . ARG A 1 99 ? -0.183 -2.354 8.079 1.00 94.94 99 ARG A O 1
ATOM 800 N N . THR A 1 100 ? -0.162 -1.460 10.143 1.00 94.94 100 THR A N 1
ATOM 801 C CA . THR A 1 100 ? 0.454 -0.197 9.715 1.00 94.94 100 THR A CA 1
ATOM 802 C C . THR A 1 100 ? 1.899 -0.403 9.270 1.00 94.94 100 THR A C 1
ATOM 804 O O . THR A 1 100 ? 2.264 0.013 8.170 1.00 94.94 100 THR A O 1
ATOM 807 N N . LYS A 1 101 ? 2.720 -1.078 10.083 1.00 95.19 101 LYS A N 1
ATOM 808 C CA . LYS A 1 101 ? 4.127 -1.352 9.761 1.00 95.19 101 LYS A CA 1
ATOM 809 C C . LYS A 1 101 ? 4.293 -2.340 8.617 1.00 95.19 101 LYS A C 1
ATOM 811 O O . LYS A 1 101 ? 5.117 -2.085 7.749 1.00 95.19 101 LYS A O 1
ATOM 816 N N . ASP A 1 102 ? 3.498 -3.408 8.569 1.00 95.12 102 ASP A N 1
ATOM 817 C CA . ASP A 1 102 ? 3.515 -4.341 7.433 1.00 95.12 102 ASP A CA 1
ATOM 818 C C . ASP A 1 102 ? 3.273 -3.600 6.103 1.00 95.12 102 ASP A C 1
ATOM 820 O O . ASP A 1 102 ? 4.065 -3.700 5.160 1.00 95.12 102 ASP A O 1
ATOM 824 N N . GLN A 1 103 ? 2.247 -2.741 6.058 1.00 94.44 103 GLN A N 1
ATOM 825 C CA . GLN A 1 103 ? 1.959 -1.919 4.881 1.00 94.44 103 GLN A CA 1
ATOM 826 C C . GLN A 1 103 ? 3.090 -0.917 4.583 1.00 94.44 103 GLN A C 1
ATOM 828 O O . GLN A 1 103 ? 3.481 -0.741 3.426 1.00 94.44 103 GLN A O 1
ATOM 833 N N . GLN A 1 104 ? 3.642 -0.275 5.616 1.00 95.38 104 GLN A N 1
ATOM 834 C CA . GLN A 1 104 ? 4.770 0.651 5.497 1.00 95.38 104 GLN A CA 1
ATOM 835 C C . GLN A 1 104 ? 6.004 -0.035 4.892 1.00 95.38 104 GLN A C 1
ATOM 837 O O . GLN A 1 104 ? 6.616 0.490 3.958 1.00 95.38 104 GLN A O 1
ATOM 842 N N . GLU A 1 105 ? 6.374 -1.211 5.397 1.00 96.12 105 GLU A N 1
ATOM 843 C CA . GLU A 1 105 ? 7.500 -1.993 4.897 1.00 96.12 105 GLU A CA 1
ATOM 844 C C . GLU A 1 105 ? 7.273 -2.457 3.465 1.00 96.12 105 GLU A C 1
ATOM 846 O O . GLU A 1 105 ? 8.198 -2.422 2.649 1.00 96.12 105 GLU A O 1
ATOM 851 N N . TRP A 1 106 ? 6.049 -2.875 3.138 1.00 94.62 106 TRP A N 1
ATOM 852 C CA . TRP A 1 106 ? 5.691 -3.242 1.777 1.00 94.62 106 TRP A CA 1
ATOM 853 C C . TRP A 1 106 ? 5.895 -2.066 0.816 1.00 94.62 106 TRP A C 1
ATOM 855 O O . TRP A 1 106 ? 6.543 -2.233 -0.223 1.00 94.62 106 TRP A O 1
ATOM 865 N N . TYR A 1 107 ? 5.436 -0.862 1.181 1.00 94.00 107 TYR A N 1
ATOM 866 C CA . TYR A 1 107 ? 5.671 0.349 0.391 1.00 94.00 107 TYR A CA 1
ATOM 867 C C . TYR A 1 107 ? 7.161 0.686 0.282 1.00 94.00 107 TYR A C 1
ATOM 869 O O . TYR A 1 107 ? 7.646 0.945 -0.820 1.00 94.00 107 TYR A O 1
ATOM 877 N N . ALA A 1 108 ? 7.927 0.601 1.371 1.00 95.69 108 ALA A N 1
ATOM 878 C CA . ALA A 1 108 ? 9.369 0.846 1.343 1.00 95.69 108 ALA A CA 1
ATOM 879 C C . ALA A 1 108 ? 10.102 -0.131 0.400 1.00 95.69 108 ALA A C 1
ATOM 881 O O . ALA A 1 108 ? 10.863 0.292 -0.478 1.00 95.69 108 ALA A O 1
ATOM 882 N N . LYS A 1 109 ? 9.802 -1.434 0.502 1.00 97.25 109 LYS A N 1
ATOM 883 C CA . LYS A 1 109 ? 10.344 -2.484 -0.379 1.00 97.25 109 LYS A CA 1
ATOM 884 C C . LYS A 1 109 ? 9.956 -2.235 -1.840 1.00 97.25 109 LYS A C 1
ATOM 886 O O . LYS A 1 109 ? 10.796 -2.344 -2.737 1.00 97.25 109 LYS A O 1
ATOM 891 N N . LYS A 1 110 ? 8.703 -1.847 -2.107 1.00 93.50 110 LYS A N 1
ATOM 892 C CA . LYS A 1 110 ? 8.241 -1.494 -3.459 1.00 93.50 110 LYS A CA 1
ATOM 893 C C . LYS A 1 110 ? 8.924 -0.246 -3.999 1.00 93.50 110 LYS A C 1
ATOM 895 O O . LYS A 1 110 ? 9.282 -0.238 -5.178 1.00 93.50 110 LYS A O 1
ATOM 900 N N . SER A 1 111 ? 9.149 0.774 -3.178 1.00 94.06 111 SER A N 1
ATOM 901 C CA . SER A 1 111 ? 9.895 1.966 -3.579 1.00 94.06 111 SER A CA 1
ATOM 902 C C . SER A 1 111 ? 11.314 1.604 -4.028 1.00 94.06 111 SER A C 1
ATOM 904 O O . SER A 1 111 ? 11.725 1.963 -5.134 1.00 94.06 111 SER A O 1
ATOM 906 N N . GLN A 1 112 ? 12.030 0.805 -3.229 1.00 97.38 112 GLN A N 1
ATOM 907 C CA . GLN A 1 112 ? 13.386 0.355 -3.550 1.00 97.38 112 GLN A CA 1
ATOM 908 C C . GLN A 1 112 ? 13.428 -0.502 -4.822 1.00 97.38 112 GLN A C 1
ATOM 910 O 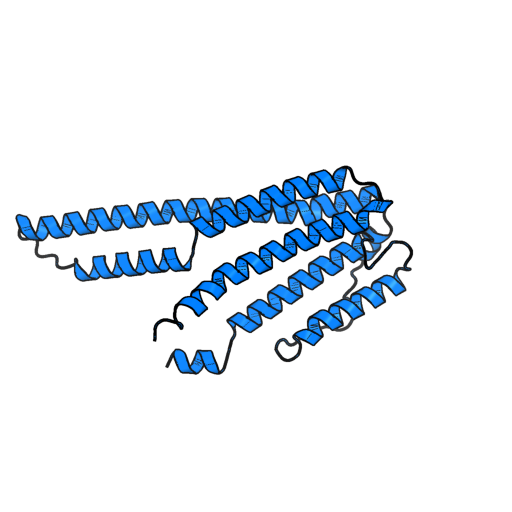O . GLN A 1 112 ? 14.255 -0.263 -5.702 1.00 97.38 112 GLN A O 1
ATOM 915 N N . PHE A 1 113 ? 12.505 -1.457 -4.967 1.00 96.62 113 PHE A N 1
ATOM 916 C CA . PHE A 1 113 ? 12.407 -2.280 -6.173 1.00 96.62 113 PHE A CA 1
ATOM 917 C C . PHE A 1 113 ? 12.243 -1.423 -7.435 1.00 96.62 113 PHE A C 1
ATOM 919 O O . PHE A 1 113 ? 12.959 -1.609 -8.421 1.00 96.62 113 PHE A O 1
ATOM 926 N N . ASN A 1 114 ? 11.319 -0.460 -7.403 1.00 93.50 114 ASN A N 1
ATOM 927 C CA . ASN A 1 114 ? 11.065 0.425 -8.535 1.00 93.50 114 ASN A CA 1
ATOM 928 C C . ASN A 1 114 ? 12.262 1.349 -8.812 1.00 93.50 114 ASN A C 1
ATOM 930 O O . ASN A 1 114 ? 12.629 1.535 -9.971 1.00 93.50 114 ASN A O 1
ATOM 934 N N . ARG A 1 115 ? 12.943 1.852 -7.776 1.00 95.88 115 ARG A N 1
ATOM 935 C CA . ARG A 1 115 ? 14.173 2.645 -7.928 1.00 95.88 115 ARG A CA 1
ATOM 936 C C . ARG A 1 115 ? 15.272 1.850 -8.637 1.00 95.88 115 ARG A C 1
ATOM 938 O O . ARG A 1 115 ? 15.835 2.330 -9.620 1.00 95.88 115 ARG A O 1
ATOM 945 N N . ASN A 1 116 ? 15.511 0.611 -8.208 1.00 97.00 116 ASN A N 1
ATOM 946 C CA . ASN A 1 116 ? 16.516 -0.267 -8.810 1.00 97.00 116 ASN A CA 1
ATOM 947 C C . ASN A 1 116 ? 16.174 -0.599 -10.269 1.00 97.00 116 ASN A C 1
ATOM 949 O O . ASN A 1 116 ? 17.046 -0.561 -11.139 1.00 97.00 116 ASN A O 1
ATOM 953 N N . ARG A 1 117 ? 14.897 -0.872 -10.569 1.00 96.12 117 ARG A N 1
ATOM 954 C CA . ARG A 1 117 ? 14.437 -1.107 -11.946 1.00 96.12 117 ARG A CA 1
ATOM 955 C C . ARG A 1 117 ? 14.577 0.135 -12.817 1.00 96.12 117 ARG A C 1
ATOM 957 O O . ARG A 1 117 ? 15.034 0.005 -13.947 1.00 96.12 117 ARG A O 1
ATOM 964 N N . SER A 1 118 ? 14.262 1.321 -12.296 1.00 93.50 118 SER A N 1
ATOM 965 C CA . SER A 1 118 ? 14.468 2.577 -13.020 1.00 93.50 118 SER A CA 1
ATOM 966 C C . SER A 1 118 ? 15.938 2.783 -13.377 1.00 93.50 118 SER A C 1
ATOM 968 O O . SER A 1 118 ? 16.230 3.185 -14.497 1.00 93.50 118 SER A O 1
ATOM 970 N N . TYR A 1 119 ? 16.859 2.512 -12.448 1.00 95.69 119 TYR A N 1
ATOM 971 C CA . TYR A 1 119 ? 18.293 2.623 -12.714 1.00 95.69 119 TYR A CA 1
ATOM 972 C C . TYR A 1 119 ? 18.754 1.600 -13.759 1.00 95.69 119 TYR A C 1
ATOM 974 O O . TYR A 1 119 ? 19.378 1.966 -14.750 1.00 95.69 119 TYR A O 1
ATOM 982 N N . THR A 1 120 ? 18.361 0.336 -13.588 1.00 96.44 120 THR A N 1
ATOM 983 C CA . THR A 1 120 ? 18.723 -0.756 -14.507 1.00 96.44 120 THR A CA 1
ATOM 984 C C . THR A 1 120 ? 18.280 -0.453 -15.939 1.00 96.44 120 THR A C 1
ATOM 986 O O . THR A 1 120 ? 19.075 -0.560 -16.866 1.00 96.44 120 THR A O 1
ATOM 989 N N . TRP A 1 121 ? 17.030 -0.021 -16.131 1.00 94.19 121 TRP A N 1
ATOM 990 C CA . TRP A 1 121 ? 16.510 0.302 -17.462 1.00 94.19 121 TRP A CA 1
ATOM 991 C C . TRP A 1 121 ? 17.170 1.532 -18.086 1.00 94.19 121 TRP A C 1
ATOM 993 O O . TRP A 1 121 ? 17.396 1.536 -19.291 1.00 94.19 121 TRP A O 1
ATOM 1003 N N . ARG A 1 122 ? 17.527 2.546 -17.286 1.00 93.56 122 ARG A N 1
ATOM 1004 C CA . ARG A 1 122 ? 18.306 3.693 -17.781 1.00 93.56 122 ARG A CA 1
ATOM 1005 C C . ARG A 1 122 ? 19.668 3.252 -18.308 1.00 93.56 122 ARG A C 1
ATOM 1007 O O . ARG A 1 122 ? 20.039 3.649 -19.404 1.00 93.56 122 ARG A O 1
ATOM 1014 N N . VAL A 1 123 ? 20.378 2.401 -17.564 1.00 96.50 123 VAL A N 1
ATOM 1015 C CA . VAL A 1 123 ? 21.679 1.866 -17.997 1.00 96.50 123 VAL A CA 1
ATOM 1016 C C . VAL A 1 123 ? 21.533 1.042 -19.278 1.00 96.50 123 VAL A C 1
ATOM 1018 O O . VAL A 1 123 ? 22.290 1.258 -20.217 1.00 96.50 123 VAL A O 1
ATOM 1021 N N . ILE A 1 124 ? 20.538 0.150 -19.355 1.00 95.31 124 ILE A N 1
ATOM 1022 C CA . ILE A 1 124 ? 20.283 -0.662 -20.559 1.00 95.31 124 ILE A CA 1
ATOM 1023 C C . ILE A 1 124 ? 20.032 0.225 -21.784 1.00 95.31 124 ILE A C 1
ATOM 1025 O O . ILE A 1 124 ? 20.620 -0.021 -22.836 1.00 95.31 124 ILE A O 1
ATOM 1029 N N . LEU A 1 125 ? 19.189 1.255 -21.660 1.00 92.62 125 LEU A N 1
ATOM 1030 C CA . LEU A 1 125 ? 18.878 2.151 -22.776 1.00 92.62 125 LEU A CA 1
ATOM 1031 C C . LEU A 1 125 ? 20.114 2.933 -23.235 1.00 92.62 125 LEU A C 1
ATOM 1033 O O . LEU A 1 125 ? 20.414 2.908 -24.421 1.00 92.62 125 LEU A O 1
ATOM 1037 N N . ILE A 1 126 ? 20.890 3.506 -22.308 1.00 94.50 126 ILE A N 1
ATOM 1038 C CA . ILE A 1 126 ? 22.130 4.231 -22.636 1.00 94.50 126 ILE A CA 1
ATOM 1039 C C . ILE A 1 126 ? 23.137 3.318 -23.347 1.00 94.50 126 ILE A C 1
ATOM 1041 O O . ILE A 1 126 ? 23.716 3.701 -24.360 1.00 94.50 126 ILE A O 1
ATOM 1045 N N . LEU A 1 127 ? 23.343 2.092 -22.853 1.00 94.44 127 LEU A N 1
ATOM 1046 C CA . LEU A 1 127 ? 24.254 1.140 -23.498 1.00 94.44 127 LEU A CA 1
ATOM 1047 C C . LEU A 1 127 ? 23.771 0.748 -24.899 1.00 94.44 127 LEU A C 1
ATOM 1049 O O . LEU A 1 127 ? 24.581 0.620 -25.815 1.00 94.44 127 LEU A O 1
ATOM 1053 N N . THR A 1 128 ? 22.458 0.591 -25.074 1.00 91.25 128 THR A N 1
ATOM 1054 C CA . THR A 1 128 ? 21.862 0.276 -26.378 1.00 91.25 128 THR A CA 1
ATOM 1055 C C . THR A 1 128 ? 22.008 1.450 -27.351 1.00 91.25 128 THR A C 1
ATOM 1057 O O . THR A 1 128 ? 22.331 1.234 -28.515 1.00 91.25 128 THR A O 1
ATOM 1060 N N . GLU A 1 129 ? 21.844 2.690 -26.883 1.00 91.50 129 GLU A N 1
ATOM 1061 C CA . GLU A 1 129 ? 22.069 3.905 -27.676 1.00 91.50 129 GLU A CA 1
ATOM 1062 C C . GLU A 1 129 ? 23.537 4.043 -28.100 1.00 91.50 129 GLU A C 1
ATOM 1064 O O . GLU A 1 129 ? 23.814 4.260 -29.278 1.00 91.50 129 GLU A O 1
ATOM 1069 N N . ILE A 1 130 ? 24.489 3.838 -27.181 1.00 93.06 130 ILE A N 1
ATOM 1070 C CA . ILE A 1 130 ? 25.928 3.852 -27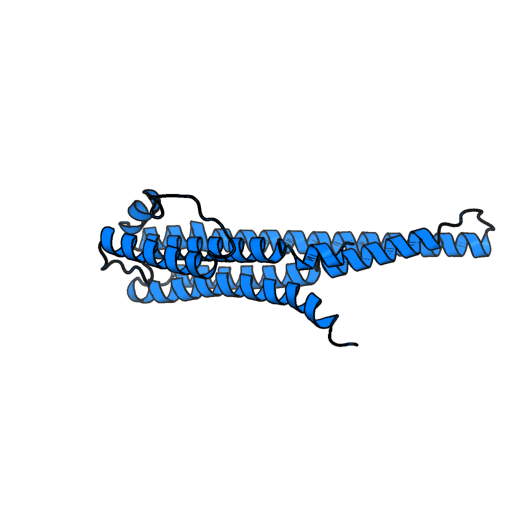.495 1.00 93.06 130 ILE A CA 1
ATOM 1071 C C . ILE A 1 130 ? 26.259 2.787 -28.546 1.00 93.06 130 ILE A C 1
ATOM 1073 O O . ILE A 1 130 ? 26.979 3.067 -29.509 1.00 93.06 130 ILE A O 1
ATOM 1077 N N . LEU A 1 131 ? 25.715 1.574 -28.401 1.00 90.12 131 LEU A N 1
ATOM 1078 C CA . LEU A 1 131 ? 25.905 0.499 -29.372 1.00 90.12 131 LEU A CA 1
ATOM 1079 C C . LEU A 1 131 ? 25.324 0.868 -30.746 1.00 90.12 131 LEU A C 1
ATOM 1081 O O . LEU A 1 131 ? 25.988 0.667 -31.762 1.00 90.12 131 LEU A O 1
ATOM 1085 N N . ALA A 1 132 ? 24.123 1.448 -30.782 1.00 88.56 132 ALA A N 1
ATOM 1086 C CA . ALA A 1 132 ? 23.484 1.887 -32.019 1.00 88.56 132 ALA A CA 1
ATOM 1087 C C . ALA A 1 132 ? 24.308 2.966 -32.739 1.00 88.56 132 ALA A C 1
ATOM 1089 O O . ALA A 1 132 ? 24.543 2.853 -33.942 1.00 88.56 132 ALA A O 1
ATOM 1090 N N . VAL A 1 133 ? 24.813 3.964 -32.006 1.00 88.94 133 VAL A N 1
ATOM 1091 C CA . VAL A 1 133 ? 25.692 5.012 -32.553 1.00 88.94 133 VAL A CA 1
ATOM 1092 C C . VAL A 1 133 ? 27.003 4.418 -33.073 1.00 88.94 133 VAL A C 1
ATOM 1094 O O . VAL A 1 133 ? 27.452 4.775 -34.161 1.00 88.94 133 VAL A O 1
ATOM 1097 N N . THR A 1 134 ? 27.597 3.474 -32.340 1.00 88.50 134 THR A N 1
ATOM 1098 C CA . THR A 1 134 ? 28.859 2.826 -32.731 1.00 88.50 134 THR A CA 1
ATOM 1099 C C . THR A 1 134 ? 28.703 2.039 -34.033 1.00 88.50 134 THR A C 1
ATOM 1101 O O . THR A 1 134 ? 29.532 2.162 -34.932 1.00 88.50 134 THR A O 1
ATOM 1104 N N . LEU A 1 135 ? 27.616 1.274 -34.171 1.00 86.62 135 LEU A N 1
ATOM 1105 C CA . LEU A 1 135 ? 27.315 0.520 -35.391 1.00 86.62 135 LEU A CA 1
ATOM 1106 C C . LEU A 1 135 ? 26.993 1.439 -36.575 1.00 86.62 135 LEU A C 1
ATOM 1108 O O . LEU A 1 135 ? 27.438 1.172 -37.690 1.00 86.62 135 LEU A O 1
ATOM 1112 N N . ALA A 1 136 ? 26.276 2.541 -36.337 1.00 84.81 136 ALA A N 1
ATOM 1113 C CA . ALA A 1 136 ? 26.002 3.539 -37.367 1.00 84.81 136 ALA A CA 1
ATOM 1114 C C . ALA A 1 136 ? 27.297 4.186 -37.891 1.00 84.81 136 ALA A C 1
ATOM 1116 O O . ALA A 1 136 ? 27.494 4.272 -39.102 1.00 84.81 136 ALA A O 1
ATOM 1117 N N . LEU A 1 137 ? 28.213 4.579 -36.999 1.00 85.88 137 LEU A N 1
ATOM 1118 C CA . LEU A 1 137 ? 29.517 5.136 -37.378 1.00 85.88 137 LEU A CA 1
ATOM 1119 C C . LEU A 1 137 ? 30.410 4.106 -38.085 1.00 85.88 137 LEU A C 1
ATOM 1121 O O . LEU A 1 137 ? 31.030 4.433 -39.095 1.00 85.88 137 LEU A O 1
ATOM 1125 N N . GLY A 1 138 ? 30.444 2.861 -37.599 1.00 85.75 138 GLY A N 1
ATOM 1126 C CA . GLY A 1 138 ? 31.197 1.768 -38.224 1.00 85.75 138 GLY A CA 1
ATOM 1127 C C . GLY A 1 138 ? 30.740 1.482 -39.655 1.00 85.75 138 GLY A C 1
ATOM 1128 O O . GLY A 1 138 ? 31.571 1.277 -40.537 1.00 85.75 138 GLY A O 1
ATOM 1129 N N . ARG A 1 139 ? 29.431 1.563 -39.921 1.00 81.94 139 ARG A N 1
ATOM 1130 C CA . ARG A 1 139 ? 28.885 1.466 -41.281 1.00 81.94 139 ARG A CA 1
ATOM 1131 C C . ARG A 1 139 ? 29.289 2.652 -42.160 1.00 81.94 139 ARG A C 1
ATOM 1133 O O . ARG A 1 139 ? 29.650 2.442 -43.309 1.00 81.94 139 ARG A O 1
ATOM 1140 N N . LEU A 1 140 ? 29.227 3.879 -41.637 1.00 82.62 140 LEU A N 1
ATOM 1141 C CA . LEU A 1 140 ? 29.541 5.091 -42.407 1.00 82.62 140 LEU A CA 1
ATOM 1142 C C . LEU A 1 140 ? 31.025 5.203 -42.785 1.00 82.62 140 LEU A C 1
ATOM 1144 O O . LEU A 1 140 ? 31.335 5.726 -43.849 1.00 82.62 140 LEU A O 1
ATOM 1148 N N . ILE A 1 141 ? 31.928 4.761 -41.904 1.00 86.50 141 ILE A N 1
ATOM 1149 C CA . ILE A 1 141 ? 33.376 4.993 -42.044 1.00 86.50 141 ILE A CA 1
ATOM 1150 C C . ILE A 1 141 ? 34.130 3.720 -42.459 1.00 86.50 141 ILE A C 1
ATOM 1152 O O . ILE A 1 141 ? 35.149 3.808 -43.137 1.00 86.50 141 ILE A O 1
ATOM 1156 N N . GLY A 1 142 ? 33.665 2.541 -42.036 1.00 78.88 142 GLY A N 1
ATOM 1157 C CA . GLY A 1 142 ? 34.413 1.281 -42.123 1.00 78.88 142 GLY A CA 1
ATOM 1158 C C . GLY A 1 142 ? 33.837 0.228 -43.072 1.00 78.88 142 GLY A C 1
ATOM 1159 O O . GLY A 1 142 ? 34.345 -0.890 -43.070 1.00 78.88 142 GLY A O 1
ATOM 1160 N N . ASP A 1 143 ? 32.786 0.552 -43.833 1.00 77.69 143 ASP A N 1
ATOM 1161 C CA . ASP A 1 143 ? 32.134 -0.341 -44.809 1.00 77.69 143 ASP A CA 1
ATOM 1162 C C . ASP A 1 143 ? 31.638 -1.675 -44.200 1.00 77.69 143 ASP A C 1
ATOM 1164 O O . ASP A 1 143 ? 31.664 -2.744 -44.812 1.00 77.69 143 ASP A O 1
ATOM 1168 N N . TRP A 1 144 ? 31.200 -1.637 -42.933 1.00 80.12 144 TRP A N 1
ATOM 1169 C CA . TRP A 1 144 ? 30.712 -2.826 -42.230 1.00 80.12 144 TRP A CA 1
ATOM 1170 C C . TRP A 1 144 ? 29.424 -3.365 -42.886 1.00 80.12 144 TRP A C 1
ATOM 1172 O O . TRP A 1 144 ? 28.439 -2.627 -42.988 1.00 80.12 144 TRP A O 1
ATOM 1182 N N . PRO A 1 145 ? 29.349 -4.667 -43.236 1.00 73.44 145 PRO A N 1
ATOM 1183 C CA . PRO A 1 145 ? 28.201 -5.252 -43.944 1.00 73.44 145 PRO A CA 1
ATOM 1184 C C . PRO A 1 145 ? 26.956 -5.458 -43.058 1.00 73.44 145 PRO A C 1
ATOM 1186 O O . PRO A 1 145 ? 25.971 -6.055 -43.487 1.00 73.44 145 PRO A O 1
ATOM 1189 N N . VAL A 1 146 ? 26.984 -4.997 -41.806 1.00 72.12 146 VAL A N 1
ATOM 1190 C CA . VAL A 1 146 ? 25.931 -5.224 -40.812 1.00 72.12 146 VAL A CA 1
ATOM 1191 C C . VAL A 1 146 ? 24.874 -4.118 -40.913 1.00 72.12 146 VAL A C 1
ATOM 1193 O O . VAL A 1 146 ? 25.140 -2.967 -40.572 1.00 72.12 146 VAL A O 1
ATOM 1196 N N . ASP A 1 147 ? 23.661 -4.461 -41.357 1.00 73.38 147 ASP A N 1
ATOM 1197 C CA . ASP A 1 147 ? 22.498 -3.559 -41.375 1.00 73.38 147 ASP A CA 1
ATOM 1198 C C . ASP A 1 147 ? 21.523 -3.896 -40.236 1.00 73.38 147 ASP A C 1
ATOM 1200 O O . ASP A 1 147 ? 20.525 -4.593 -40.408 1.00 73.38 147 ASP A O 1
ATOM 1204 N N . LEU A 1 148 ? 21.864 -3.449 -39.024 1.00 79.56 148 LEU A N 1
ATOM 1205 C CA . LEU A 1 148 ? 21.043 -3.637 -37.818 1.00 79.56 148 LEU A CA 1
ATOM 1206 C C . LEU A 1 148 ? 20.460 -2.323 -37.283 1.00 79.56 148 LEU A C 1
ATOM 1208 O O . LEU A 1 148 ? 19.818 -2.322 -36.233 1.00 79.56 148 LEU A O 1
ATOM 1212 N N . ALA A 1 149 ? 20.658 -1.206 -37.989 1.00 76.56 149 ALA A N 1
ATOM 1213 C CA . ALA A 1 149 ? 20.255 0.117 -37.514 1.00 76.56 149 ALA A CA 1
ATOM 1214 C C . ALA A 1 149 ? 18.736 0.205 -37.285 1.00 76.56 149 ALA A C 1
ATOM 1216 O O . ALA A 1 149 ? 18.295 0.672 -36.234 1.00 76.56 149 ALA A O 1
ATOM 1217 N N . GLY A 1 150 ? 17.937 -0.324 -38.220 1.00 79.81 150 GLY A N 1
ATOM 1218 C CA . GLY A 1 150 ? 16.477 -0.368 -38.089 1.00 79.81 150 GLY A CA 1
ATOM 1219 C C . GLY A 1 150 ? 15.999 -1.243 -36.924 1.00 79.81 150 GLY A C 1
ATOM 1220 O O . GLY A 1 150 ? 15.118 -0.838 -36.166 1.00 79.81 150 GLY A O 1
ATOM 1221 N N . LEU A 1 151 ? 16.620 -2.413 -36.728 1.00 85.62 151 LEU A N 1
ATOM 1222 C CA . LEU A 1 151 ? 16.283 -3.326 -35.630 1.00 85.62 151 LEU A CA 1
ATOM 1223 C C . LEU A 1 151 ? 16.621 -2.717 -34.261 1.00 85.62 151 LEU A C 1
ATOM 1225 O O . LEU A 1 151 ? 15.819 -2.803 -33.332 1.00 85.62 151 LEU A O 1
ATOM 1229 N N . LEU A 1 152 ? 17.784 -2.074 -34.139 1.00 84.19 152 LEU A N 1
ATOM 1230 C CA . LEU A 1 152 ? 18.208 -1.406 -32.908 1.00 84.19 152 LEU A CA 1
ATOM 1231 C C . LEU A 1 152 ? 17.338 -0.191 -32.595 1.00 84.19 152 LEU A C 1
ATOM 1233 O O . LEU A 1 152 ? 16.933 -0.021 -31.448 1.00 84.19 152 LEU A O 1
ATOM 1237 N N . GLY A 1 153 ? 16.982 0.603 -33.608 1.00 86.44 153 GLY A N 1
ATOM 1238 C CA . GLY A 1 153 ? 16.031 1.703 -33.454 1.00 86.44 153 GLY A CA 1
ATOM 1239 C C . GLY A 1 153 ? 14.676 1.218 -32.929 1.00 86.44 153 GLY A C 1
ATOM 1240 O O . GLY A 1 153 ? 14.153 1.773 -31.961 1.00 86.44 153 GLY A O 1
ATOM 1241 N N . ALA A 1 154 ? 14.145 0.128 -33.492 1.00 90.06 154 ALA A N 1
ATOM 1242 C CA . ALA A 1 154 ? 12.908 -0.489 -33.016 1.00 90.06 154 ALA A CA 1
ATOM 1243 C C . ALA A 1 154 ? 13.034 -1.028 -31.578 1.00 90.06 154 ALA A C 1
ATOM 1245 O O . ALA A 1 154 ? 12.124 -0.838 -30.769 1.00 90.06 154 ALA A O 1
ATOM 1246 N N . ALA A 1 155 ? 14.163 -1.652 -31.228 1.00 89.19 155 ALA A N 1
ATOM 1247 C CA . ALA A 1 155 ? 14.418 -2.162 -29.881 1.00 89.19 155 ALA A CA 1
ATOM 1248 C C . ALA A 1 155 ? 14.518 -1.037 -28.835 1.00 89.19 155 ALA A C 1
ATOM 1250 O O . ALA A 1 155 ? 13.934 -1.154 -27.756 1.00 89.19 155 ALA A O 1
ATOM 1251 N N . ILE A 1 156 ? 15.198 0.069 -29.160 1.00 90.19 156 ILE A N 1
ATOM 1252 C CA . ILE A 1 156 ? 15.276 1.263 -28.304 1.00 90.19 156 ILE A CA 1
ATOM 1253 C C . ILE A 1 156 ? 13.880 1.857 -28.113 1.00 90.19 156 ILE A C 1
ATOM 1255 O O . ILE A 1 156 ? 13.475 2.102 -26.978 1.00 90.19 156 ILE A O 1
ATOM 1259 N N . ALA A 1 157 ? 13.113 2.025 -29.196 1.00 91.88 157 ALA A N 1
ATOM 1260 C CA . ALA A 1 157 ? 11.751 2.550 -29.130 1.00 91.88 157 ALA A CA 1
ATOM 1261 C C . ALA A 1 157 ? 10.834 1.664 -28.269 1.00 91.88 157 ALA A C 1
ATOM 1263 O O . ALA A 1 157 ? 10.124 2.168 -27.397 1.00 91.88 157 ALA A O 1
ATOM 1264 N N . ALA A 1 158 ? 10.894 0.340 -28.444 1.00 93.69 158 ALA A N 1
ATOM 1265 C CA . ALA A 1 158 ? 10.141 -0.613 -27.632 1.00 93.69 158 ALA A CA 1
ATOM 1266 C C . ALA A 1 158 ? 10.570 -0.583 -26.155 1.00 93.69 158 ALA A C 1
ATOM 1268 O O . ALA A 1 158 ? 9.723 -0.606 -25.260 1.00 93.69 158 ALA A O 1
ATOM 1269 N N . GLY A 1 159 ? 11.874 -0.483 -25.880 1.00 92.25 159 GLY A N 1
ATOM 1270 C CA . GLY A 1 159 ? 12.413 -0.352 -24.527 1.00 92.25 159 GLY A CA 1
ATOM 1271 C C . GLY A 1 159 ? 11.976 0.945 -23.844 1.00 92.25 159 GLY A C 1
ATOM 1272 O O . GLY A 1 159 ? 11.530 0.924 -22.695 1.00 92.25 159 GLY A O 1
ATOM 1273 N N . ALA A 1 160 ? 12.028 2.069 -24.560 1.00 90.88 160 ALA A N 1
ATOM 1274 C CA . ALA A 1 160 ? 11.548 3.359 -24.079 1.00 90.88 160 ALA A CA 1
ATOM 1275 C C . ALA A 1 160 ? 10.038 3.320 -23.795 1.00 90.88 160 ALA A C 1
ATOM 1277 O O . ALA A 1 160 ? 9.605 3.733 -22.716 1.00 90.88 160 ALA A O 1
ATOM 1278 N N . ALA A 1 161 ? 9.245 2.739 -24.703 1.00 93.06 161 ALA A N 1
ATOM 1279 C CA . ALA A 1 161 ? 7.813 2.531 -24.507 1.00 93.06 161 ALA A CA 1
ATOM 1280 C C . ALA A 1 161 ? 7.529 1.647 -23.280 1.00 93.06 161 ALA A C 1
ATOM 1282 O O . ALA A 1 161 ? 6.670 1.973 -22.461 1.00 93.06 161 ALA A O 1
ATOM 1283 N N . TRP A 1 162 ? 8.292 0.570 -23.080 1.00 92.44 162 TRP A N 1
ATOM 1284 C CA . TRP A 1 162 ? 8.165 -0.282 -21.899 1.00 92.44 162 TRP A CA 1
ATOM 1285 C C . TRP A 1 162 ? 8.442 0.473 -20.596 1.00 92.44 162 TRP A C 1
ATOM 1287 O O . TRP A 1 162 ? 7.689 0.339 -19.628 1.00 92.44 162 TRP A O 1
ATOM 1297 N N . VAL A 1 163 ? 9.494 1.295 -20.555 1.00 91.06 163 VAL A N 1
ATOM 1298 C CA . VAL A 1 163 ? 9.809 2.132 -19.387 1.00 91.06 163 VAL A CA 1
ATOM 1299 C C . VAL A 1 163 ? 8.707 3.160 -19.134 1.00 91.06 163 VAL A C 1
ATOM 1301 O O . VAL A 1 163 ? 8.305 3.334 -17.979 1.00 91.06 163 VAL A O 1
ATOM 1304 N N . ALA A 1 164 ? 8.179 3.784 -20.191 1.00 89.00 164 ALA A N 1
ATOM 1305 C CA . ALA A 1 164 ? 7.067 4.726 -20.105 1.00 89.00 164 ALA A CA 1
ATOM 1306 C C . ALA A 1 164 ? 5.804 4.064 -19.528 1.00 89.00 164 ALA A C 1
ATOM 1308 O O . ALA A 1 164 ? 5.165 4.625 -18.640 1.00 89.00 164 ALA A O 1
ATOM 1309 N N . VAL A 1 165 ? 5.495 2.832 -19.946 1.00 89.06 165 VAL A N 1
ATOM 1310 C CA . VAL A 1 165 ? 4.366 2.048 -19.416 1.00 89.06 165 VAL A CA 1
ATOM 1311 C C . VAL A 1 165 ? 4.602 1.619 -17.966 1.00 89.06 165 VAL A C 1
ATOM 1313 O O . VAL A 1 165 ? 3.686 1.657 -17.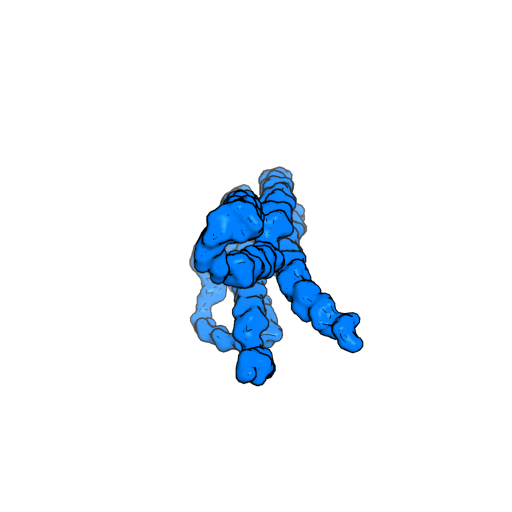142 1.00 89.06 165 VAL A O 1
ATOM 1316 N N . LYS A 1 166 ? 5.820 1.187 -17.617 1.00 89.44 166 LYS A N 1
ATOM 1317 C CA . LYS A 1 166 ? 6.119 0.679 -16.270 1.00 89.44 166 LYS A CA 1
ATOM 1318 C C . LYS A 1 166 ? 6.262 1.766 -15.215 1.00 89.44 166 LYS A C 1
ATOM 1320 O O . LYS A 1 166 ? 6.064 1.452 -14.046 1.00 89.44 166 LYS A O 1
ATOM 1325 N N . GLN A 1 167 ? 6.583 3.000 -15.601 1.00 90.50 167 GLN A N 1
ATOM 1326 C CA . GLN A 1 167 ? 6.668 4.157 -14.704 1.00 90.50 167 GLN A CA 1
ATOM 1327 C C . GLN A 1 167 ? 7.487 3.901 -13.424 1.00 90.50 167 GLN A C 1
ATOM 1329 O O . GLN A 1 167 ? 7.112 4.326 -12.331 1.00 90.50 167 GLN A O 1
ATOM 1334 N N . TYR A 1 168 ? 8.629 3.216 -13.533 1.00 91.38 168 TYR A N 1
ATOM 1335 C CA . TYR A 1 168 ? 9.430 2.845 -12.361 1.00 91.38 168 TYR A CA 1
ATOM 1336 C C . TYR A 1 168 ? 9.832 4.057 -11.496 1.00 91.38 168 TYR A C 1
ATOM 1338 O O . TYR A 1 168 ? 9.768 3.986 -10.273 1.00 91.38 168 TYR A O 1
ATOM 1346 N N . SER A 1 169 ? 10.209 5.188 -12.104 1.00 90.50 169 SER A N 1
ATOM 1347 C CA . SER A 1 169 ? 10.613 6.384 -11.347 1.00 90.50 169 SER A CA 1
ATOM 1348 C C . SER A 1 169 ? 9.436 7.054 -10.612 1.00 90.50 169 SER A C 1
ATOM 1350 O O . SER A 1 169 ? 9.562 7.255 -9.402 1.00 90.50 169 SER A O 1
ATOM 1352 N N . PRO A 1 170 ? 8.288 7.355 -11.261 1.00 90.94 170 PRO A N 1
ATOM 1353 C CA . PRO A 1 170 ? 7.098 7.834 -10.551 1.00 90.94 170 PRO A CA 1
ATOM 1354 C C . PRO A 1 170 ? 6.644 6.903 -9.421 1.00 90.94 170 PRO A C 1
ATOM 1356 O O . PRO A 1 170 ? 6.430 7.361 -8.299 1.00 90.94 170 PRO A O 1
ATOM 1359 N N . LEU A 1 171 ? 6.580 5.590 -9.676 1.00 90.19 171 LEU A N 1
ATOM 1360 C CA . LEU A 1 171 ? 6.160 4.605 -8.676 1.00 90.19 171 LEU A CA 1
ATOM 1361 C C . LEU A 1 171 ? 7.106 4.549 -7.477 1.00 90.19 171 LEU A C 1
ATOM 1363 O O . LEU A 1 171 ? 6.652 4.450 -6.340 1.00 90.19 171 LEU A O 1
ATOM 1367 N N . ALA A 1 172 ? 8.420 4.633 -7.704 1.00 92.38 172 ALA A N 1
ATOM 1368 C CA . ALA A 1 172 ? 9.387 4.680 -6.614 1.00 92.38 172 ALA A CA 1
ATOM 1369 C C . ALA A 1 172 ? 9.156 5.891 -5.698 1.00 92.38 172 ALA A C 1
ATOM 1371 O O . ALA A 1 172 ? 9.250 5.755 -4.478 1.00 92.38 172 ALA A O 1
ATOM 1372 N N . SER A 1 173 ? 8.837 7.052 -6.278 1.00 91.31 173 SER A N 1
ATOM 1373 C CA . SER A 1 173 ? 8.553 8.279 -5.529 1.00 91.31 173 SER A CA 1
ATOM 1374 C C . SER A 1 173 ? 7.257 8.167 -4.729 1.00 91.31 173 SER A C 1
ATOM 1376 O O . SER A 1 173 ? 7.282 8.413 -3.527 1.00 91.31 173 SER A O 1
ATOM 1378 N N . ALA A 1 174 ? 6.158 7.742 -5.363 1.00 90.31 174 ALA A N 1
ATOM 1379 C CA . ALA A 1 174 ? 4.857 7.589 -4.707 1.00 90.31 174 ALA A CA 1
ATOM 1380 C C . ALA A 1 174 ? 4.952 6.649 -3.495 1.00 90.31 174 ALA A C 1
ATOM 1382 O O . ALA A 1 174 ? 4.697 7.058 -2.367 1.00 90.31 174 ALA A O 1
ATOM 1383 N N . TYR A 1 175 ? 5.498 5.442 -3.687 1.00 91.44 175 TYR A N 1
ATOM 1384 C CA . TYR A 1 175 ? 5.677 4.496 -2.584 1.00 91.44 175 TYR A CA 1
ATOM 1385 C C . TYR A 1 175 ? 6.623 4.999 -1.483 1.00 91.44 175 TYR A C 1
ATOM 1387 O O . TYR A 1 175 ? 6.471 4.619 -0.324 1.00 91.44 175 TYR A O 1
ATOM 1395 N N . SER A 1 176 ? 7.602 5.850 -1.810 1.00 93.94 176 SER A N 1
ATOM 1396 C CA . SER A 1 176 ? 8.478 6.449 -0.794 1.00 93.94 176 SER A CA 1
ATOM 1397 C C . SER A 1 176 ? 7.730 7.452 0.083 1.00 93.94 176 SER A C 1
ATOM 1399 O O . SER A 1 176 ? 8.016 7.537 1.278 1.00 93.94 176 SER A O 1
ATOM 1401 N N . VAL A 1 177 ? 6.814 8.226 -0.504 1.00 92.69 177 VAL A N 1
ATOM 1402 C CA . VAL A 1 177 ? 5.967 9.177 0.225 1.00 92.69 177 VAL A CA 1
ATOM 1403 C C . VAL A 1 177 ? 4.974 8.411 1.095 1.00 92.69 177 VAL A C 1
ATOM 1405 O O . VAL A 1 177 ? 4.950 8.650 2.300 1.00 92.69 177 VAL A O 1
ATOM 1408 N N . ALA A 1 178 ? 4.286 7.413 0.530 1.00 91.69 178 ALA A N 1
ATOM 1409 C CA . ALA A 1 178 ? 3.390 6.503 1.247 1.00 91.69 178 ALA A CA 1
ATOM 1410 C C . ALA A 1 178 ? 4.040 5.892 2.497 1.00 91.69 178 ALA A C 1
ATOM 1412 O O . ALA A 1 178 ? 3.498 5.946 3.600 1.00 91.69 178 ALA A O 1
ATOM 1413 N N . ALA A 1 179 ? 5.242 5.327 2.335 1.00 93.62 179 ALA A N 1
ATOM 1414 C CA . ALA A 1 179 ? 5.980 4.716 3.434 1.00 93.62 179 ALA A CA 1
ATOM 1415 C C . ALA A 1 179 ? 6.336 5.741 4.522 1.00 93.62 179 ALA A C 1
ATOM 1417 O O . ALA A 1 179 ? 6.283 5.425 5.709 1.00 93.62 179 ALA A O 1
ATOM 1418 N N . LYS A 1 180 ? 6.680 6.977 4.142 1.00 94.38 180 LYS A N 1
ATOM 1419 C CA . LYS A 1 180 ? 6.980 8.047 5.100 1.00 94.38 180 LYS A CA 1
ATOM 1420 C C . LYS A 1 180 ? 5.725 8.512 5.842 1.00 94.38 180 LYS A C 1
ATOM 1422 O O . LYS A 1 180 ? 5.788 8.704 7.053 1.00 94.38 180 LYS A O 1
ATOM 1427 N N . GLU A 1 181 ? 4.602 8.673 5.148 1.00 92.56 181 GLU A N 1
ATOM 1428 C CA . GLU A 1 181 ? 3.326 9.046 5.767 1.00 92.56 181 GLU A CA 1
ATOM 1429 C C . GLU A 1 181 ? 2.867 7.973 6.760 1.00 92.56 181 GLU A C 1
ATOM 1431 O O . GLU A 1 181 ? 2.562 8.296 7.908 1.00 92.56 181 GLU A O 1
ATOM 1436 N N . LEU A 1 182 ? 2.925 6.690 6.381 1.00 93.38 182 LEU A N 1
ATOM 1437 C CA . LEU A 1 182 ? 2.593 5.596 7.296 1.00 93.38 182 LEU A CA 1
ATOM 1438 C C . LEU A 1 182 ? 3.548 5.492 8.484 1.00 93.38 182 LEU A C 1
ATOM 1440 O O . LEU A 1 182 ? 3.097 5.152 9.573 1.00 93.38 182 LEU A O 1
ATOM 1444 N N . ALA A 1 183 ? 4.831 5.825 8.324 1.00 94.12 183 ALA A N 1
ATOM 1445 C CA . ALA A 1 183 ? 5.759 5.886 9.452 1.00 94.12 183 ALA A CA 1
ATOM 1446 C C . ALA A 1 183 ? 5.335 6.949 10.482 1.00 94.12 183 ALA A C 1
ATOM 1448 O O . ALA A 1 183 ? 5.375 6.697 11.684 1.00 94.12 183 ALA A O 1
ATOM 1449 N N . ILE A 1 184 ? 4.886 8.119 10.010 1.00 93.50 184 ILE A N 1
ATOM 1450 C CA . ILE A 1 184 ? 4.368 9.198 10.864 1.00 93.50 184 ILE A CA 1
ATOM 1451 C C . ILE A 1 184 ? 3.058 8.764 11.537 1.00 93.50 184 ILE A C 1
ATOM 1453 O O . ILE A 1 184 ? 2.878 8.987 12.732 1.00 93.50 184 ILE A O 1
ATOM 1457 N N . GLN A 1 185 ? 2.152 8.116 10.799 1.00 92.56 185 GLN A N 1
ATOM 1458 C CA . GLN A 1 185 ? 0.900 7.602 11.366 1.00 92.56 185 GLN A CA 1
ATOM 1459 C C . GLN A 1 185 ? 1.148 6.500 12.403 1.00 92.56 185 GLN A C 1
ATOM 1461 O O . GLN A 1 185 ? 0.517 6.495 13.456 1.00 92.56 185 GLN A O 1
ATOM 1466 N N . ALA A 1 186 ? 2.105 5.602 12.157 1.00 93.69 186 ALA A N 1
ATOM 1467 C CA . ALA A 1 186 ? 2.510 4.579 13.117 1.00 93.69 186 ALA A CA 1
ATOM 1468 C C . ALA A 1 186 ? 3.009 5.195 14.429 1.00 93.69 186 ALA A C 1
ATOM 1470 O O . ALA A 1 186 ? 2.734 4.650 15.494 1.00 93.69 186 ALA A O 1
ATOM 1471 N N . ASP A 1 187 ? 3.715 6.325 14.365 1.00 93.19 187 ASP A N 1
ATOM 1472 C CA . ASP A 1 187 ? 4.173 7.038 15.555 1.00 93.19 187 ASP A CA 1
ATOM 1473 C C . ASP A 1 187 ? 3.011 7.673 16.335 1.00 93.19 187 ASP A C 1
ATOM 1475 O O . ASP A 1 187 ? 2.875 7.440 17.537 1.00 93.19 187 ASP A O 1
ATOM 1479 N N . LYS A 1 188 ? 2.089 8.352 15.636 1.00 93.25 188 LYS A N 1
ATOM 1480 C CA . LYS A 1 188 ? 0.852 8.889 16.235 1.00 93.25 188 LYS A CA 1
ATOM 1481 C C . LYS A 1 188 ? 0.025 7.804 16.926 1.00 93.25 188 LYS A C 1
ATOM 1483 O O . LYS A 1 188 ? -0.429 7.993 18.051 1.00 93.25 188 LYS A O 1
ATOM 1488 N N . LEU A 1 189 ? -0.124 6.646 16.280 1.00 94.12 189 LEU A N 1
ATOM 1489 C CA . LEU A 1 189 ? -0.855 5.501 16.824 1.00 94.12 189 LEU A CA 1
ATOM 1490 C C . LEU A 1 189 ? -0.242 4.968 18.127 1.00 94.12 189 LEU A C 1
ATOM 1492 O O . LEU A 1 189 ? -0.977 4.408 18.930 1.00 94.12 189 LEU A O 1
ATOM 1496 N N . ARG A 1 190 ? 1.067 5.122 18.377 1.00 94.06 190 ARG A N 1
ATOM 1497 C CA . ARG A 1 190 ? 1.690 4.666 19.638 1.00 94.06 190 ARG A CA 1
ATOM 1498 C C . ARG A 1 190 ? 1.331 5.545 20.828 1.00 94.06 190 ARG A C 1
ATOM 1500 O O . ARG A 1 190 ? 1.201 5.026 21.934 1.00 94.06 190 ARG A O 1
ATOM 1507 N N . GLY A 1 191 ? 1.220 6.851 20.600 1.00 90.38 191 GLY A N 1
ATOM 1508 C CA . GLY A 1 191 ? 1.002 7.851 21.645 1.00 90.38 191 GLY A CA 1
ATOM 1509 C C . GLY A 1 191 ? -0.464 8.138 21.956 1.00 90.38 191 GLY A C 1
ATOM 1510 O O . GLY A 1 191 ? -0.733 8.911 22.866 1.00 90.38 191 GLY A O 1
ATOM 1511 N N . VAL A 1 192 ? -1.405 7.555 21.207 1.00 94.00 192 VAL A N 1
ATOM 1512 C CA . VAL A 1 192 ? -2.831 7.871 21.346 1.00 94.00 192 VAL A CA 1
ATOM 1513 C C . VAL A 1 192 ? -3.483 7.129 22.515 1.00 94.00 192 VAL A C 1
ATOM 1515 O O . VAL A 1 192 ? -3.233 5.935 22.738 1.00 94.00 192 VAL A O 1
ATOM 1518 N N . ASP A 1 193 ? -4.361 7.843 23.215 1.00 93.31 193 ASP A N 1
ATOM 1519 C CA . ASP A 1 193 ? -5.275 7.299 24.215 1.00 93.31 193 ASP A CA 1
ATOM 1520 C C . ASP A 1 193 ? -6.479 6.603 23.568 1.00 93.31 193 ASP A C 1
ATOM 1522 O O . ASP A 1 193 ? -6.850 6.862 22.420 1.00 93.31 193 ASP A O 1
ATOM 1526 N N . GLU A 1 194 ? -7.142 5.735 24.332 1.00 93.25 194 GLU A N 1
ATOM 1527 C CA . GLU A 1 194 ? -8.266 4.937 23.836 1.00 93.25 194 GLU A CA 1
ATOM 1528 C C . GLU A 1 194 ? -9.452 5.788 23.352 1.00 93.25 194 GLU A C 1
ATOM 1530 O O . GLU A 1 194 ? -10.106 5.433 22.374 1.00 93.25 194 GLU A O 1
ATOM 1535 N N . SER A 1 195 ? -9.685 6.955 23.961 1.00 91.25 195 SER A N 1
ATOM 1536 C CA . SER A 1 195 ? -10.772 7.868 23.577 1.00 91.25 195 SER A CA 1
ATOM 1537 C C . SER A 1 195 ? -10.647 8.404 22.147 1.00 91.25 195 SER A C 1
ATOM 1539 O O . SER A 1 195 ? -11.655 8.679 21.503 1.00 91.25 195 SER A O 1
ATOM 1541 N N . SER A 1 196 ? -9.417 8.541 21.643 1.00 92.62 196 SER A N 1
ATOM 1542 C CA . SER A 1 196 ? -9.127 9.047 20.294 1.00 92.62 196 SER A CA 1
ATOM 1543 C C . SER A 1 196 ? -8.758 7.926 19.316 1.00 92.62 196 SER A C 1
ATOM 1545 O O . SER A 1 196 ? -8.478 8.187 18.146 1.00 92.62 196 SER A O 1
ATOM 1547 N N . TRP A 1 197 ? -8.773 6.669 19.771 1.00 94.69 197 TRP A N 1
ATOM 1548 C CA . TRP A 1 197 ? -8.329 5.510 18.998 1.00 94.69 197 TRP A CA 1
ATOM 1549 C C . TRP A 1 197 ? -9.068 5.353 17.670 1.00 94.69 197 TRP A C 1
ATOM 1551 O O . TRP A 1 197 ? -8.429 5.247 16.624 1.00 94.69 197 TRP A O 1
ATOM 1561 N N . SER A 1 198 ? -10.404 5.386 17.701 1.00 91.81 198 SER A N 1
ATOM 1562 C CA . SER A 1 198 ? -11.237 5.234 16.502 1.00 91.81 198 SER A CA 1
ATOM 1563 C C . SER A 1 198 ? -10.889 6.250 15.417 1.00 91.81 198 SER A C 1
ATOM 1565 O O . SER A 1 198 ? -10.792 5.884 14.247 1.00 91.81 198 SER A O 1
ATOM 1567 N N . MET A 1 199 ? -10.667 7.508 15.807 1.00 89.31 199 MET A N 1
ATOM 1568 C CA . MET A 1 199 ? -10.333 8.592 14.885 1.00 89.31 199 MET A CA 1
ATOM 1569 C C . MET A 1 199 ? -8.965 8.362 14.239 1.00 89.31 199 MET A C 1
ATOM 1571 O O . MET A 1 199 ? -8.847 8.391 13.020 1.00 89.31 199 MET A O 1
ATOM 1575 N N . VAL A 1 200 ? -7.942 8.041 15.035 1.00 92.25 200 VAL A N 1
ATOM 1576 C CA . VAL A 1 200 ? -6.580 7.850 14.507 1.00 92.25 200 VAL A CA 1
ATOM 1577 C C . VAL A 1 200 ? -6.470 6.576 13.657 1.00 92.25 200 VAL A C 1
ATOM 1579 O O . VAL A 1 200 ? -5.743 6.556 12.664 1.00 92.25 200 VAL A O 1
ATOM 1582 N N . VAL A 1 201 ? -7.217 5.515 13.985 1.00 94.56 201 VAL A N 1
ATOM 1583 C CA . VAL A 1 201 ? -7.322 4.329 13.116 1.00 94.56 201 VAL A CA 1
ATOM 1584 C C . VAL A 1 201 ? -8.022 4.668 11.803 1.00 94.56 201 VAL A C 1
ATOM 1586 O O . VAL A 1 201 ? -7.571 4.212 10.753 1.00 94.56 201 VAL A O 1
ATOM 1589 N N . ALA A 1 202 ? -9.090 5.470 11.837 1.00 88.69 202 ALA A N 1
ATOM 1590 C CA . ALA A 1 202 ? -9.772 5.915 10.627 1.00 88.69 202 ALA A CA 1
ATOM 1591 C C . ALA A 1 202 ? -8.836 6.731 9.722 1.00 88.69 202 ALA A C 1
ATOM 1593 O O . ALA A 1 202 ? -8.737 6.413 8.540 1.00 88.69 202 ALA A O 1
ATOM 1594 N N . ASP A 1 203 ? -8.079 7.681 10.279 1.00 88.69 203 ASP A N 1
ATOM 1595 C CA . ASP A 1 203 ? -7.085 8.469 9.539 1.00 88.69 203 ASP A CA 1
ATOM 1596 C C . ASP A 1 203 ? -6.000 7.582 8.907 1.00 88.69 203 ASP A C 1
ATOM 1598 O O . ASP A 1 203 ? -5.588 7.796 7.762 1.00 88.69 203 ASP A O 1
ATOM 1602 N N . ALA A 1 204 ? -5.530 6.571 9.646 1.00 92.38 204 ALA A N 1
ATOM 1603 C CA . ALA A 1 204 ? -4.529 5.628 9.161 1.00 92.38 204 ALA A CA 1
ATOM 1604 C C . ALA A 1 204 ? -5.070 4.753 8.017 1.00 92.38 204 ALA A C 1
ATOM 1606 O O . ALA A 1 204 ? -4.407 4.613 6.989 1.00 92.38 204 ALA A O 1
ATOM 1607 N N . GLU A 1 205 ? -6.272 4.188 8.154 1.00 92.38 205 GLU A N 1
ATOM 1608 C CA . GLU A 1 205 ? -6.902 3.387 7.096 1.00 92.38 205 GLU A CA 1
ATOM 1609 C C . GLU A 1 205 ? -7.277 4.242 5.875 1.00 92.38 205 GLU A C 1
ATOM 1611 O O . GLU A 1 205 ? -7.134 3.791 4.737 1.00 92.38 205 GLU A O 1
ATOM 1616 N N . GLU A 1 206 ? -7.686 5.497 6.077 1.00 87.62 206 GLU A N 1
ATOM 1617 C CA . GLU A 1 206 ? -7.933 6.429 4.980 1.00 87.62 206 GLU A CA 1
ATOM 1618 C C . GLU A 1 206 ? -6.640 6.746 4.223 1.00 87.62 206 GLU A C 1
ATOM 1620 O O . GLU A 1 206 ? -6.631 6.701 2.994 1.00 87.62 206 GLU A O 1
ATOM 1625 N N . ALA A 1 207 ? -5.523 6.982 4.922 1.00 86.69 207 ALA A N 1
ATOM 1626 C CA . ALA A 1 207 ? -4.221 7.173 4.282 1.00 86.69 207 ALA A CA 1
ATOM 1627 C C . ALA A 1 207 ? -3.819 5.960 3.424 1.00 86.69 207 ALA A C 1
ATOM 1629 O O . ALA A 1 207 ? -3.365 6.124 2.288 1.00 86.69 207 ALA A O 1
ATOM 1630 N N . ILE A 1 208 ? -4.051 4.738 3.919 1.00 88.50 208 ILE A N 1
ATOM 1631 C CA . ILE A 1 208 ? -3.793 3.508 3.155 1.00 88.50 208 ILE A CA 1
ATOM 1632 C C . ILE A 1 208 ? -4.698 3.427 1.913 1.00 88.50 208 ILE A C 1
ATOM 1634 O O . ILE A 1 208 ? -4.226 3.069 0.832 1.00 88.50 208 ILE A O 1
ATOM 1638 N N . SER A 1 209 ? -5.974 3.798 2.041 1.00 83.88 209 SER A N 1
ATOM 1639 C CA . SER A 1 209 ? -6.942 3.799 0.937 1.00 83.88 209 SER A CA 1
ATOM 1640 C C . SER A 1 209 ? -6.635 4.862 -0.132 1.00 83.88 209 SER A C 1
ATOM 1642 O O . SER A 1 209 ? -6.653 4.574 -1.335 1.00 83.88 209 SER A O 1
ATOM 1644 N N . ARG A 1 210 ? -6.275 6.088 0.277 1.00 80.25 210 ARG A N 1
ATOM 1645 C CA . ARG A 1 210 ? -5.931 7.195 -0.634 1.00 80.25 210 ARG A CA 1
ATOM 1646 C C . ARG A 1 210 ? -4.761 6.845 -1.547 1.00 80.25 210 ARG A C 1
ATOM 1648 O O . ARG A 1 210 ? -4.819 7.139 -2.740 1.00 80.25 210 ARG A O 1
ATOM 1655 N N . GLU A 1 211 ? -3.737 6.177 -1.030 1.00 75.69 211 GLU A N 1
ATOM 1656 C CA . GLU A 1 211 ? -2.604 5.706 -1.837 1.00 75.69 211 GLU A CA 1
ATOM 1657 C C . GLU A 1 211 ? -3.047 4.736 -2.937 1.00 75.69 211 GLU A C 1
ATOM 1659 O O . GLU A 1 211 ? -2.681 4.900 -4.104 1.00 75.69 211 GLU A O 1
ATOM 1664 N N . HIS A 1 212 ? -3.929 3.786 -2.612 1.00 70.00 212 HIS A N 1
ATOM 1665 C CA . HIS A 1 212 ? -4.492 2.888 -3.616 1.00 70.00 212 HIS A CA 1
ATOM 1666 C C . HIS A 1 212 ? -5.234 3.660 -4.716 1.00 70.00 212 HIS A C 1
ATOM 1668 O O . HIS A 1 212 ? -4.970 3.429 -5.896 1.00 70.00 212 HIS A O 1
ATOM 1674 N N . THR A 1 213 ? -6.092 4.622 -4.365 1.00 68.50 213 THR A N 1
ATOM 1675 C CA . THR A 1 213 ? -6.827 5.443 -5.353 1.00 68.50 213 THR A CA 1
ATOM 1676 C C . THR A 1 213 ? -5.929 6.365 -6.186 1.00 68.50 213 THR A C 1
ATOM 1678 O O . THR A 1 213 ? -6.119 6.485 -7.397 1.00 68.50 213 THR A O 1
ATOM 1681 N N . THR A 1 214 ? -4.898 6.960 -5.584 1.00 67.56 214 THR A N 1
ATOM 1682 C CA . THR A 1 214 ? -3.953 7.852 -6.276 1.00 67.56 214 THR A CA 1
ATOM 1683 C C . THR A 1 214 ? -3.091 7.074 -7.268 1.00 67.56 214 THR A C 1
ATOM 1685 O O . THR A 1 214 ? -2.918 7.488 -8.419 1.00 67.56 214 THR A O 1
ATOM 1688 N N . TRP A 1 215 ? -2.613 5.893 -6.871 1.00 65.56 215 TRP A N 1
ATOM 1689 C CA . TRP A 1 215 ? -1.916 4.979 -7.770 1.00 65.56 215 TRP A CA 1
ATOM 1690 C C . TRP A 1 215 ? -2.790 4.589 -8.970 1.00 65.56 215 TRP A C 1
ATOM 1692 O O . TRP A 1 215 ? -2.313 4.580 -10.109 1.00 65.56 215 TRP A O 1
ATOM 1702 N N . LEU A 1 216 ? -4.081 4.338 -8.746 1.00 57.47 216 LEU A N 1
ATOM 1703 C CA . LEU A 1 216 ? -5.035 4.020 -9.810 1.00 57.47 216 LEU A CA 1
ATOM 1704 C C . LEU A 1 216 ? -5.205 5.184 -10.786 1.00 57.47 216 LEU A C 1
ATOM 1706 O O . LEU A 1 216 ? -5.032 4.988 -11.990 1.00 57.47 216 LEU A O 1
ATOM 1710 N N . ALA A 1 217 ? -5.440 6.395 -10.275 1.00 56.22 217 ALA A N 1
ATOM 1711 C CA . ALA A 1 217 ? -5.592 7.596 -11.093 1.00 56.22 217 ALA A CA 1
ATOM 1712 C C . ALA A 1 217 ? -4.366 7.844 -11.992 1.00 56.22 217 ALA A C 1
ATOM 1714 O O . ALA A 1 217 ? -4.520 8.215 -13.159 1.00 56.22 217 ALA A O 1
ATOM 1715 N N . SER A 1 218 ? -3.157 7.560 -11.492 1.00 58.44 218 SER A N 1
ATOM 1716 C CA . SER A 1 218 ? -1.911 7.689 -12.263 1.00 58.44 218 SER A CA 1
ATOM 1717 C C . SER A 1 218 ? -1.783 6.681 -13.420 1.00 58.44 218 SER A C 1
ATOM 1719 O O . SER A 1 218 ? -1.148 6.976 -14.435 1.00 58.44 218 SER A O 1
ATOM 1721 N N . ARG A 1 219 ? -2.424 5.507 -13.318 1.00 58.22 219 ARG A N 1
ATOM 1722 C CA . ARG A 1 219 ? -2.417 4.470 -14.364 1.00 58.22 219 ARG A CA 1
ATOM 1723 C C . ARG A 1 219 ? -3.550 4.626 -15.370 1.00 58.22 219 ARG A C 1
ATOM 1725 O O . ARG A 1 219 ? -3.310 4.503 -16.567 1.00 58.22 219 ARG A O 1
ATOM 1732 N N . THR A 1 220 ? -4.760 4.947 -14.920 1.00 50.25 220 THR A N 1
ATOM 1733 C CA . THR A 1 220 ? -5.909 5.173 -15.815 1.00 50.25 220 THR A CA 1
ATOM 1734 C C . THR A 1 220 ? -5.866 6.539 -16.500 1.00 50.25 220 THR A C 1
ATOM 1736 O O . THR A 1 220 ? -6.389 6.688 -17.603 1.00 50.25 220 THR A O 1
ATOM 1739 N N . GLY A 1 221 ? -5.217 7.541 -15.896 1.00 41.09 221 GLY A N 1
ATOM 1740 C CA . GLY A 1 221 ? -5.065 8.880 -16.475 1.00 41.09 221 GLY A CA 1
ATOM 1741 C C . GLY A 1 221 ? -4.278 8.903 -17.791 1.00 41.09 221 GLY A C 1
ATOM 1742 O O . GLY A 1 221 ? -4.556 9.737 -18.653 1.00 41.09 221 GLY A O 1
ATOM 1743 N N . LEU A 1 222 ? -3.365 7.947 -18.000 1.00 38.97 222 LEU A N 1
ATOM 1744 C CA . LEU A 1 222 ? -2.669 7.785 -19.281 1.00 38.97 222 LEU A CA 1
ATOM 1745 C C . LEU A 1 222 ? -3.573 7.238 -20.393 1.00 38.97 222 LEU A C 1
ATOM 1747 O O . LEU A 1 222 ? -3.368 7.594 -21.548 1.00 38.97 222 LEU A O 1
ATOM 1751 N N . ALA A 1 223 ? -4.607 6.457 -20.064 1.00 34.91 223 ALA A N 1
ATOM 1752 C CA . ALA A 1 223 ? -5.565 5.972 -21.059 1.00 34.91 223 ALA A CA 1
ATOM 1753 C C . ALA A 1 223 ? -6.495 7.090 -21.569 1.00 34.91 223 ALA A C 1
ATOM 1755 O O . ALA A 1 223 ? -6.919 7.062 -22.720 1.00 34.91 223 ALA A O 1
ATOM 1756 N N . ARG A 1 224 ? -6.789 8.114 -20.749 1.00 31.94 224 ARG A N 1
ATOM 1757 C CA . ARG A 1 224 ? -7.646 9.246 -21.160 1.00 31.94 224 ARG A CA 1
ATOM 1758 C C . ARG A 1 224 ? -6.925 10.323 -21.971 1.00 31.94 224 ARG A C 1
ATOM 1760 O O . ARG A 1 224 ? -7.582 11.003 -22.752 1.00 31.94 224 ARG A O 1
ATOM 1767 N N . ARG A 1 225 ? -5.602 10.478 -21.839 1.00 32.88 225 ARG A N 1
ATOM 1768 C CA . ARG A 1 225 ? -4.854 11.487 -22.617 1.00 32.88 225 ARG A CA 1
ATOM 1769 C C . ARG A 1 225 ? -4.665 11.128 -24.092 1.00 32.88 225 ARG A C 1
ATOM 1771 O O . ARG A 1 225 ? -4.383 12.022 -24.876 1.00 32.88 225 ARG A O 1
ATOM 1778 N N . HIS A 1 226 ? -4.873 9.870 -24.481 1.00 35.41 226 HIS A N 1
ATOM 1779 C CA . HIS A 1 226 ? -4.775 9.446 -25.881 1.00 35.41 226 HIS A CA 1
ATOM 1780 C C . HIS A 1 226 ? -6.074 9.639 -26.689 1.00 35.41 226 HIS A C 1
ATOM 1782 O O . HIS A 1 226 ? -6.079 9.373 -27.884 1.00 35.41 226 HIS A O 1
ATOM 1788 N N . ASN A 1 227 ? -7.157 10.108 -26.049 1.00 34.06 227 ASN A N 1
ATOM 1789 C CA . ASN A 1 227 ? -8.491 10.231 -26.654 1.00 34.06 227 ASN A CA 1
ATOM 1790 C C . ASN A 1 227 ? -9.008 11.686 -26.721 1.00 34.06 227 ASN A C 1
ATOM 1792 O O . ASN A 1 227 ? -10.208 11.907 -26.847 1.00 34.06 227 ASN A O 1
ATOM 1796 N N . GLN A 1 228 ? -8.119 12.679 -26.578 1.00 32.38 228 GLN A N 1
ATOM 1797 C CA . GLN A 1 228 ? -8.449 14.115 -26.680 1.00 32.38 228 GLN A CA 1
ATOM 1798 C C . GLN A 1 228 ? -7.628 14.864 -27.745 1.00 32.38 228 GLN A C 1
ATOM 1800 O O . GLN A 1 228 ? -7.639 16.089 -27.787 1.00 32.38 228 GLN A O 1
ATOM 1805 N N . THR A 1 229 ? -6.940 14.140 -28.627 1.00 39.00 229 THR A N 1
ATOM 1806 C CA . THR A 1 229 ?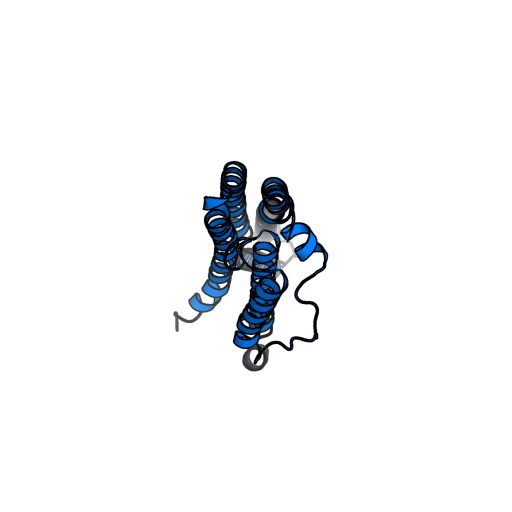 -6.318 14.696 -29.838 1.00 39.00 229 THR A CA 1
ATOM 1807 C C . THR A 1 229 ? -6.827 13.924 -31.050 1.00 39.00 229 THR A C 1
ATOM 1809 O O . THR A 1 229 ? -6.107 13.101 -31.616 1.00 39.00 229 THR A O 1
ATOM 1812 N N . GLY A 1 230 ? -8.100 14.138 -31.372 1.00 34.09 230 GLY A N 1
ATOM 1813 C CA . GLY A 1 230 ? -8.767 13.703 -32.596 1.00 34.09 230 GLY A CA 1
ATOM 1814 C C . GLY A 1 230 ? -9.637 14.840 -33.093 1.00 34.09 230 GLY A C 1
ATOM 1815 O O . GLY A 1 230 ? -10.346 15.412 -32.234 1.00 34.09 230 GLY A O 1
#

pLDDT: mean 82.74, std 17.15, range [31.94, 97.38]

Foldseek 3Di:
DVVVVCVVDVVVVLVLLVVLLVLVLVLLLLCLLLCAPPRHLPDDPVRSVVVSVVVSCVSCVVCVVRDDDDDPDPSDDPNSVVSSPDPNLSSLVCCLVVPLVVLLVVLLVLLVVLVVVLVVLVVVLVVLVVVLVVVVVCCVPPVDPDDCNVVSVVVSVVSVVVCVLVVSVVSSVLSVVLSVVSVVLSVVSNPDDPVCNNVSSVVSSVSVVVSSVVVVCVNVVVVVVVVPPD

Secondary structure (DSSP, 8-state):
-HHHHHHH--HHHHHHHHHHHHHHHHHHHHHHHTT-TTS-TTS-HHHHHHHHHHHHHHHHHTTTTT------S-SS-HHHHHHHTS-HHHHHHHHIIIIIIHHHHHHHHHHHHHHHHHHHHHHHHHHHHHHHHHHHHHHHHH------HHHHHHHHHHHHHHHHHH-HHHHHHHHHHHHHHHHHHHHHHHH--GGGHHHHHHHHHHHHHHHHHHHHHHHHHHHHHTTS--

Radius of gyration: 24.79 Å; chains: 1; bounding box: 58×34×71 Å

Organism: NCBI:txid1289170